Protein AF-A0A813GLT9-F1 (afdb_monomer_lite)

InterPro domains:
  IPR010651 Sugar transport protein [PF06800] (89-197)

Radius of gyration: 22.32 Å; chains: 1; bounding box: 59×36×59 Å

Foldseek 3Di:
DPDPVVVVVVVVVVVVVPPDVVVVVVVVVVVVVVVVVVVVVVVVVVVCVVVVLCVQCVVQVQNPPPPPGDPVSVVCPVCPDNVVVVVVVVVVVVVVVVVVVVVVVCVVVVHDDPPPPCVVCVVVVVVVVVVVVVLVVVLVVCCVVLPDQQSVLVSVLVVVLVVVVCCCPPVVVDPDVVVVVVVVVVSVVSNVVSVVSSVVVVVD

pLDDT: mean 83.99, std 12.6, range [44.44, 97.31]

Secondary structure (DSSP, 8-state):
---HHHHHHHHHHHHHTT--TTHHHHHHHHHHHHHHHHHHHHHHHHHHHHHHHHHHHHHTT-TT-TTTS-HHHHHHT-TTTHHHHHHHHHHHHHHHHHHHHHHHHHHHTTPPPPP--HHHHHHHHHHHHHHHHHHHHHHHHHHHHH-HHHHHHHHHHHHHHHHHHHIIIII-----HHHHHHHHHHHHHHHHHHHHHHHHHHT-

Sequence (204 aa):
HVNADEVQGLRNEDVAVGLGEGGSRLQLFVGFLSAVNAGLFSALQFACVTVGKRWEYQAAGCENDPEACPAKLKEQFNNFGSWMGSFGLGAGLVTLVLCVLFSAVERRQKRSFPDMHFRLMLFPGNIAGFCWVLGNFFQLAAVVQGGNSVMVPANQTVQLITAGVWGLLYFGEVTSPLRIASWSFAALWTLIFIILLSKERISS

Organism: Polarella glacialis (NCBI:txid89957)

Structure (mmCIF, N/CA/C/O backbone):
data_AF-A0A813GLT9-F1
#
_entry.id   AF-A0A813GLT9-F1
#
loop_
_atom_site.group_PDB
_atom_site.id
_atom_site.type_symbol
_atom_site.label_atom_id
_atom_site.label_alt_id
_atom_site.label_comp_id
_atom_site.label_asym_id
_atom_site.label_entity_id
_atom_site.label_seq_id
_atom_site.pdbx_PDB_ins_code
_atom_site.Cartn_x
_atom_site.Cartn_y
_atom_site.Cartn_z
_atom_site.occupancy
_atom_site.B_iso_or_equiv
_atom_site.auth_seq_id
_atom_site.auth_comp_id
_atom_site.auth_asym_id
_atom_site.auth_atom_id
_atom_site.pdbx_PDB_model_num
ATOM 1 N N . HIS A 1 1 ? -29.354 20.851 15.662 1.00 48.41 1 HIS A N 1
ATOM 2 C CA . HIS A 1 1 ? -27.989 21.160 16.117 1.00 48.41 1 HIS A CA 1
ATOM 3 C C . HIS A 1 1 ? -27.606 20.124 17.150 1.00 48.41 1 HIS A C 1
ATOM 5 O O . HIS A 1 1 ? -28.063 20.216 18.277 1.00 48.41 1 HIS A O 1
ATOM 11 N N . VAL A 1 2 ? -26.881 19.091 16.727 1.00 49.94 2 VAL A N 1
ATOM 12 C CA . VAL A 1 2 ? -26.257 18.143 17.656 1.00 49.94 2 VAL A CA 1
ATOM 13 C C . VAL A 1 2 ? -24.968 18.808 18.123 1.00 49.94 2 VAL A C 1
ATOM 15 O O . VAL A 1 2 ? -24.225 19.333 17.290 1.00 49.94 2 VAL A O 1
ATOM 18 N N . ASN A 1 3 ? -24.769 18.889 19.434 1.00 62.97 3 ASN A N 1
ATOM 19 C CA . ASN A 1 3 ? -23.635 19.587 20.018 1.00 62.97 3 ASN A CA 1
ATOM 20 C C . ASN A 1 3 ? -22.359 18.777 19.735 1.00 62.97 3 ASN A C 1
ATOM 22 O O . ASN A 1 3 ? -22.337 17.572 19.983 1.00 62.97 3 ASN A O 1
ATOM 26 N N . ALA A 1 4 ? -21.324 19.403 19.167 1.00 64.94 4 ALA A N 1
ATOM 27 C CA . ALA A 1 4 ? -20.112 18.691 18.740 1.00 64.94 4 ALA A CA 1
ATOM 28 C C . ALA A 1 4 ? -19.439 17.947 19.911 1.00 64.94 4 ALA A C 1
ATOM 30 O O . ALA A 1 4 ? -18.942 16.837 19.728 1.00 64.94 4 ALA A O 1
ATOM 31 N N . ASP A 1 5 ? -19.542 18.506 21.118 1.00 66.62 5 ASP A N 1
ATOM 32 C CA . ASP A 1 5 ? -19.008 17.925 22.351 1.00 66.62 5 ASP A CA 1
ATOM 33 C C . ASP A 1 5 ? -19.743 16.641 22.782 1.00 66.62 5 ASP A C 1
ATOM 35 O O . ASP A 1 5 ? -19.134 15.715 23.315 1.00 66.62 5 ASP A O 1
ATOM 39 N N . GLU A 1 6 ? -21.044 16.533 22.497 1.00 63.78 6 GLU A N 1
ATOM 40 C CA . GLU A 1 6 ? -21.866 15.365 22.852 1.00 63.78 6 GLU A CA 1
ATOM 41 C C . GLU A 1 6 ? -21.565 14.169 21.931 1.00 63.78 6 GLU A C 1
ATOM 43 O O . GLU A 1 6 ? -21.506 13.022 22.375 1.00 63.78 6 GLU A O 1
ATOM 48 N N . VAL A 1 7 ? -21.254 14.441 20.657 1.00 59.97 7 VAL A N 1
ATOM 49 C CA . VAL A 1 7 ? -20.787 13.420 19.701 1.00 59.97 7 VAL A CA 1
ATOM 50 C C . VAL A 1 7 ? -19.398 12.902 20.083 1.00 59.97 7 VAL A C 1
ATOM 52 O O . VAL A 1 7 ? -19.096 11.727 19.873 1.00 59.97 7 VAL A O 1
ATOM 55 N N . GLN A 1 8 ? -18.549 13.755 20.658 1.00 57.56 8 GLN A N 1
ATOM 56 C CA . GLN A 1 8 ? -17.198 13.384 21.080 1.00 57.56 8 GLN A CA 1
ATOM 57 C C . GLN A 1 8 ? -17.197 12.538 22.364 1.00 57.56 8 GLN A C 1
ATOM 59 O O . GLN A 1 8 ? -16.377 11.626 22.480 1.00 57.56 8 GLN A O 1
ATOM 64 N N . GLY A 1 9 ? -18.143 12.780 23.281 1.00 56.06 9 GLY A N 1
ATOM 65 C CA . GLY A 1 9 ? -18.344 11.968 24.488 1.00 56.06 9 GLY A CA 1
ATOM 66 C C . GLY A 1 9 ? -18.753 10.525 24.177 1.00 56.06 9 GLY A C 1
ATOM 67 O O . GLY A 1 9 ? -18.072 9.592 24.600 1.00 56.06 9 GLY A O 1
ATOM 68 N N . LEU A 1 10 ? -19.783 10.341 23.343 1.00 55.34 10 LEU A N 1
ATOM 69 C CA . LEU A 1 10 ? -20.275 9.009 22.953 1.00 55.34 10 LEU A CA 1
ATOM 70 C C . LEU A 1 10 ? -19.217 8.189 22.195 1.00 55.34 10 LEU A C 1
ATOM 72 O O . LEU A 1 10 ? -19.095 6.980 22.384 1.00 55.34 10 LEU A O 1
ATOM 76 N N . ARG A 1 11 ? -18.379 8.849 21.385 1.00 53.66 11 ARG A N 1
ATOM 77 C CA . ARG A 1 11 ? -17.308 8.178 20.633 1.00 53.66 11 ARG A CA 1
ATOM 78 C C . ARG A 1 11 ? -16.205 7.613 21.531 1.00 53.66 11 ARG A C 1
ATOM 80 O O . ARG A 1 11 ? -15.592 6.615 21.167 1.00 53.66 11 ARG A O 1
ATOM 87 N N . ASN A 1 12 ? -15.941 8.241 22.675 1.00 50.81 12 ASN A N 1
ATOM 88 C CA . ASN A 1 12 ? -14.911 7.780 23.606 1.00 50.81 12 ASN A CA 1
ATOM 89 C C . ASN A 1 12 ? -15.400 6.616 24.477 1.00 50.81 12 ASN A C 1
ATOM 91 O O . ASN A 1 12 ? -14.608 5.729 24.794 1.00 50.81 12 ASN A O 1
ATOM 95 N N . GLU A 1 13 ? -16.689 6.580 24.822 1.00 53.19 13 GLU A N 1
ATOM 96 C CA . GLU A 1 13 ? -17.263 5.485 25.610 1.00 53.19 13 GLU A CA 1
ATOM 97 C C . GLU A 1 13 ? -17.414 4.203 24.775 1.00 53.19 13 GLU A C 1
ATOM 99 O O . GLU A 1 13 ? -16.978 3.141 25.217 1.00 53.19 13 GLU A O 1
ATOM 104 N N . ASP A 1 14 ? -17.877 4.285 23.525 1.00 49.88 14 ASP A N 1
ATOM 105 C CA . ASP A 1 14 ? -18.027 3.094 22.671 1.00 49.88 14 ASP A CA 1
ATOM 106 C C . ASP A 1 14 ? -16.683 2.484 22.231 1.00 49.88 14 ASP A C 1
ATOM 108 O O . ASP A 1 14 ? -16.566 1.266 22.063 1.00 49.88 14 ASP A O 1
ATOM 112 N N . VAL A 1 15 ? -15.632 3.301 22.091 1.00 50.59 15 VAL A N 1
ATOM 113 C CA . VAL A 1 15 ? -14.271 2.806 21.808 1.00 50.59 15 VAL A CA 1
ATOM 114 C C . VAL A 1 15 ? -13.645 2.158 23.050 1.00 50.59 15 VAL A C 1
ATOM 116 O O . VAL A 1 15 ? -12.893 1.188 22.923 1.00 50.59 15 VAL A O 1
ATOM 119 N N . ALA A 1 16 ? -13.982 2.628 24.254 1.00 47.66 16 ALA A N 1
ATOM 120 C CA . ALA A 1 16 ? -13.487 2.052 25.504 1.00 47.66 16 ALA A CA 1
ATOM 121 C C . ALA A 1 16 ? -14.174 0.721 25.874 1.00 47.66 16 ALA A C 1
ATOM 123 O O . ALA A 1 16 ? -13.549 -0.143 26.491 1.00 47.66 16 ALA A O 1
ATOM 124 N N . VAL A 1 17 ? -15.429 0.510 25.464 1.00 46.34 17 VAL A N 1
ATOM 125 C CA . VAL A 1 17 ? -16.248 -0.649 25.880 1.00 46.34 17 VAL A CA 1
ATOM 126 C C . VAL A 1 17 ? -15.862 -1.974 25.183 1.00 46.34 17 VAL A C 1
ATOM 128 O O . VAL A 1 17 ? -16.251 -3.050 25.636 1.00 46.34 17 VAL A O 1
ATOM 131 N N . GLY A 1 18 ? -15.027 -1.956 24.136 1.00 44.44 18 GLY A N 1
ATOM 132 C CA . GLY A 1 18 ? -14.647 -3.165 23.380 1.00 44.44 18 GLY A CA 1
ATOM 133 C C . GLY A 1 18 ? -13.343 -3.870 23.789 1.00 44.44 18 GLY A C 1
ATOM 134 O O . GLY A 1 18 ? -13.082 -4.985 23.328 1.00 44.44 18 GLY A O 1
ATOM 135 N N . LEU A 1 19 ? -12.502 -3.257 24.626 1.00 47.97 19 LEU A N 1
ATOM 136 C CA . LEU A 1 19 ? -11.171 -3.779 24.970 1.00 47.97 19 LEU A CA 1
ATOM 137 C C . LEU A 1 19 ? -11.157 -4.432 26.356 1.00 47.97 19 LEU A C 1
ATOM 139 O O . LEU A 1 19 ? -10.387 -4.052 27.233 1.00 47.97 19 LEU A O 1
ATOM 143 N N . GLY A 1 20 ? -11.999 -5.447 26.560 1.00 46.88 20 GLY A N 1
ATOM 144 C CA . GLY A 1 20 ? -11.862 -6.318 27.729 1.00 46.88 20 GLY A CA 1
ATOM 145 C C . GLY A 1 20 ? -10.460 -6.944 27.772 1.00 46.88 20 GLY A C 1
ATOM 146 O O . GLY A 1 20 ? -9.929 -7.345 26.735 1.00 46.88 20 GLY A O 1
ATOM 147 N N . GLU A 1 21 ? -9.864 -7.061 28.962 1.00 56.56 21 GLU A N 1
ATOM 148 C CA . GLU A 1 21 ? -8.481 -7.530 29.191 1.00 56.56 21 GLU A CA 1
ATOM 149 C C . GLU A 1 21 ? -8.140 -8.896 28.547 1.00 56.56 21 GLU A C 1
ATOM 151 O O . GLU A 1 21 ? -6.970 -9.203 28.323 1.00 56.56 21 GLU A O 1
ATOM 156 N N . GLY A 1 22 ? -9.141 -9.701 28.166 1.00 53.81 22 GLY A N 1
ATOM 157 C CA . GLY A 1 22 ? -8.969 -10.951 27.411 1.00 53.81 22 GLY A CA 1
ATOM 158 C C . GLY A 1 22 ? -8.888 -10.807 25.879 1.00 53.81 22 GLY A C 1
ATOM 159 O O . GLY A 1 22 ? -8.369 -11.700 25.210 1.00 53.81 22 GLY A O 1
ATOM 160 N N . GLY A 1 23 ? -9.355 -9.693 25.302 1.00 56.75 23 GLY A N 1
ATOM 161 C CA . GLY A 1 23 ? -9.391 -9.449 23.851 1.00 56.75 23 GLY A CA 1
ATOM 162 C C . GLY A 1 23 ? -8.053 -9.010 23.247 1.00 56.75 23 GLY A C 1
ATOM 163 O O . GLY A 1 23 ? -7.813 -9.222 22.059 1.00 56.75 23 GLY A O 1
ATOM 164 N N . SER A 1 24 ? -7.145 -8.472 24.067 1.00 73.19 24 SER A N 1
ATOM 165 C CA . SER A 1 24 ? -5.899 -7.839 23.608 1.00 73.19 24 SER A CA 1
ATOM 166 C C . SER A 1 24 ? -4.957 -8.800 22.866 1.00 73.19 24 SER A C 1
ATOM 168 O O . SER A 1 24 ? -4.459 -8.481 21.787 1.00 73.19 24 SER A O 1
ATOM 170 N N . ARG A 1 25 ? -4.757 -10.026 23.377 1.00 82.44 25 ARG A N 1
ATOM 171 C CA . ARG A 1 25 ? -3.848 -11.002 22.739 1.00 82.44 25 ARG A CA 1
ATOM 172 C C . ARG A 1 25 ? -4.399 -11.547 21.425 1.00 82.44 25 ARG A C 1
ATOM 174 O O . ARG A 1 25 ? -3.640 -11.699 20.472 1.00 82.44 25 ARG A O 1
ATOM 181 N N . LEU A 1 26 ? -5.701 -11.831 21.371 1.00 81.62 26 LEU A N 1
ATOM 182 C CA . LEU A 1 26 ? -6.336 -12.338 20.156 1.00 81.62 26 LEU A CA 1
ATOM 183 C C . LEU A 1 26 ? -6.365 -11.263 19.067 1.00 81.62 26 LEU A C 1
ATOM 185 O O . LEU A 1 26 ? -6.026 -11.560 17.929 1.00 81.62 26 LEU A O 1
ATOM 189 N N . GLN A 1 27 ? -6.703 -10.018 19.408 1.00 76.44 27 GLN A N 1
ATOM 190 C CA . GLN A 1 27 ? -6.679 -8.902 18.458 1.00 76.44 27 GLN A CA 1
ATOM 191 C C . GLN A 1 27 ? -5.269 -8.637 17.929 1.00 76.44 27 GLN A C 1
ATOM 193 O O . GLN A 1 27 ? -5.096 -8.479 16.723 1.00 76.44 27 GLN A O 1
ATOM 198 N N . LEU A 1 28 ? -4.256 -8.661 18.801 1.00 80.38 28 LEU A N 1
ATOM 199 C CA . LEU A 1 28 ? -2.859 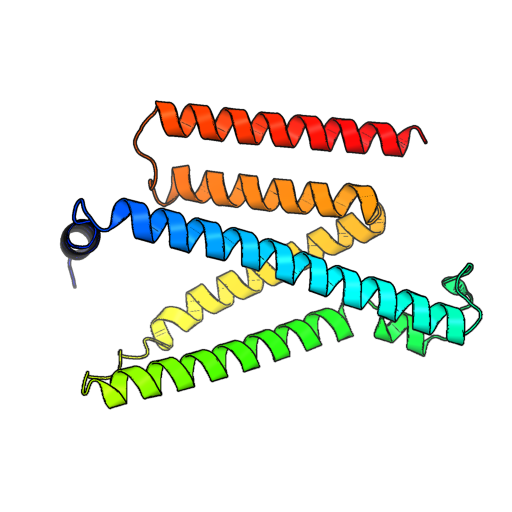-8.526 18.392 1.00 80.38 28 LEU A CA 1
ATOM 200 C C . LEU A 1 28 ? -2.446 -9.654 17.438 1.00 80.38 28 LEU A C 1
ATOM 202 O O . LEU A 1 28 ? -1.825 -9.401 16.409 1.00 80.38 28 LEU A O 1
ATOM 206 N N . PHE A 1 29 ? -2.830 -10.893 17.749 1.00 85.75 29 PHE A N 1
ATOM 207 C CA . PHE A 1 29 ? -2.547 -12.048 16.904 1.00 85.75 29 PHE A CA 1
ATOM 208 C C . PHE A 1 29 ? -3.258 -11.967 15.546 1.00 85.75 29 PHE A C 1
ATOM 210 O O . PHE A 1 29 ? -2.630 -12.174 14.510 1.00 85.75 29 PHE A O 1
ATOM 217 N N . VAL A 1 30 ? -4.545 -11.609 15.529 1.00 79.56 30 VAL A N 1
ATOM 218 C CA . VAL A 1 30 ? -5.326 -11.417 14.296 1.00 79.56 30 VAL A CA 1
ATOM 219 C C . VAL A 1 30 ? -4.754 -10.271 13.463 1.00 79.56 30 VAL A C 1
ATOM 221 O O . VAL A 1 30 ? -4.613 -10.416 12.249 1.00 79.56 30 VAL A O 1
ATOM 224 N N . GLY A 1 31 ? -4.372 -9.160 14.095 1.00 74.88 31 GLY A N 1
ATOM 225 C CA . GLY A 1 31 ? -3.725 -8.027 13.436 1.00 74.88 31 GLY A CA 1
ATOM 226 C C . GLY A 1 31 ? -2.380 -8.415 12.822 1.00 74.88 31 GLY A C 1
ATOM 227 O O . GLY A 1 31 ? -2.132 -8.127 11.652 1.00 74.88 31 GLY A O 1
ATOM 228 N N . PHE A 1 32 ? -1.553 -9.154 13.564 1.00 82.94 32 PHE A N 1
ATOM 229 C CA . PHE A 1 32 ? -0.284 -9.683 13.069 1.00 82.94 32 PHE A CA 1
ATOM 230 C C . PHE A 1 32 ? -0.478 -10.628 11.875 1.00 82.94 32 PHE A C 1
ATOM 232 O O . PHE A 1 32 ? 0.151 -10.439 10.835 1.00 82.94 32 PHE A O 1
ATOM 239 N N . LEU A 1 33 ? -1.389 -11.601 11.978 1.00 83.81 33 LEU A N 1
ATOM 240 C CA . LEU A 1 33 ? -1.702 -12.506 10.869 1.00 83.81 33 LEU A CA 1
ATOM 241 C C . LEU A 1 33 ? -2.232 -11.756 9.646 1.00 83.81 33 LEU A C 1
ATOM 243 O O . LEU A 1 33 ? -1.890 -12.101 8.516 1.00 83.81 33 LEU A O 1
ATOM 247 N N . SER A 1 34 ? -3.054 -10.729 9.854 1.00 74.62 34 SER A N 1
ATOM 248 C CA . SER A 1 34 ? -3.580 -9.902 8.766 1.00 74.62 34 SER A CA 1
ATOM 249 C C . SER A 1 34 ? -2.461 -9.129 8.070 1.00 74.62 34 SER A C 1
ATOM 251 O O . SER A 1 34 ? -2.412 -9.112 6.843 1.00 74.62 34 SER A O 1
ATOM 253 N N . ALA A 1 35 ? -1.518 -8.565 8.831 1.00 73.50 35 ALA A N 1
ATOM 254 C CA . ALA A 1 35 ? -0.350 -7.876 8.285 1.00 73.50 35 ALA A CA 1
ATOM 255 C C . ALA A 1 35 ? 0.563 -8.822 7.485 1.00 73.50 35 ALA A C 1
ATOM 257 O O . ALA A 1 35 ? 0.979 -8.486 6.376 1.00 73.50 35 ALA A O 1
ATOM 258 N N . VAL A 1 36 ? 0.826 -10.029 8.003 1.00 81.12 36 VAL A N 1
ATOM 259 C CA . VAL A 1 36 ? 1.621 -11.053 7.301 1.00 81.12 36 VAL A CA 1
ATOM 260 C C . VAL A 1 36 ? 0.943 -11.475 5.998 1.00 81.12 36 VAL A C 1
ATOM 262 O O . VAL A 1 36 ? 1.589 -11.499 4.952 1.00 81.12 36 VAL A O 1
ATOM 265 N N . ASN A 1 37 ? -0.360 -11.762 6.037 1.00 76.44 37 ASN A N 1
ATOM 266 C CA . ASN A 1 37 ? -1.111 -12.134 4.839 1.00 76.44 37 ASN A CA 1
ATOM 267 C C . ASN A 1 37 ? -1.143 -10.996 3.813 1.00 76.44 37 ASN A C 1
ATOM 269 O O . ASN A 1 37 ? -0.942 -11.249 2.629 1.00 76.44 37 ASN A O 1
ATOM 273 N N . ALA A 1 38 ? -1.334 -9.747 4.247 1.00 74.19 38 ALA A N 1
ATOM 274 C CA . ALA A 1 38 ? -1.284 -8.588 3.358 1.00 74.19 38 ALA A CA 1
ATOM 275 C C . ALA A 1 38 ? 0.082 -8.472 2.657 1.00 74.19 38 ALA A C 1
ATOM 277 O O . ALA A 1 38 ? 0.136 -8.285 1.440 1.00 74.19 38 ALA A O 1
ATOM 278 N N . GLY A 1 39 ? 1.179 -8.661 3.398 1.00 72.50 39 GLY A N 1
ATOM 279 C CA . GLY A 1 39 ? 2.528 -8.703 2.832 1.00 72.50 39 GLY A CA 1
ATOM 280 C C . GLY A 1 39 ? 2.714 -9.844 1.827 1.00 72.50 39 GLY A C 1
ATOM 281 O O . GLY A 1 39 ? 3.228 -9.620 0.731 1.00 72.50 39 GLY A O 1
ATOM 282 N N . LEU A 1 40 ? 2.241 -11.048 2.159 1.00 81.44 40 LEU A N 1
ATOM 283 C CA . LEU A 1 40 ? 2.335 -12.225 1.294 1.00 81.44 40 LEU A CA 1
ATOM 284 C C . LEU A 1 40 ? 1.549 -12.051 -0.012 1.00 81.44 40 LEU A C 1
ATOM 286 O O . LEU A 1 40 ? 2.085 -12.317 -1.086 1.00 81.44 40 LEU A O 1
ATOM 290 N N . PHE A 1 41 ? 0.300 -11.583 0.059 1.00 78.50 41 PHE A N 1
ATOM 291 C CA . PHE A 1 41 ? -0.522 -11.351 -1.130 1.00 78.50 41 PHE A CA 1
ATOM 292 C C . PHE A 1 41 ? 0.039 -10.233 -2.006 1.00 78.50 41 PHE A C 1
ATOM 294 O O . PHE A 1 41 ? 0.050 -10.375 -3.227 1.00 78.50 41 PHE A O 1
ATOM 301 N N . SER A 1 42 ? 0.563 -9.167 -1.396 1.00 75.50 42 SER A N 1
ATOM 302 C CA . SER A 1 42 ? 1.261 -8.103 -2.121 1.00 75.50 42 SER A CA 1
ATOM 303 C C . SER A 1 42 ? 2.482 -8.653 -2.869 1.00 75.50 42 SER A C 1
ATOM 305 O O . SER A 1 42 ? 2.619 -8.454 -4.078 1.00 75.50 42 SER A O 1
ATOM 307 N N . ALA A 1 43 ? 3.327 -9.441 -2.196 1.00 76.31 43 ALA A N 1
ATOM 308 C CA . ALA A 1 43 ? 4.488 -10.074 -2.821 1.00 76.31 43 ALA A CA 1
ATOM 309 C C . ALA A 1 43 ? 4.090 -11.024 -3.962 1.00 76.31 43 ALA A C 1
ATOM 311 O O . ALA A 1 43 ? 4.691 -10.982 -5.037 1.00 76.31 43 ALA A O 1
ATOM 312 N N . LEU A 1 44 ? 3.051 -11.841 -3.761 1.00 82.19 44 LEU A N 1
ATOM 313 C CA . LEU A 1 44 ? 2.537 -12.754 -4.782 1.00 82.19 44 LEU A CA 1
ATOM 314 C C . LEU A 1 44 ? 2.003 -11.993 -6.002 1.00 82.19 44 LEU A C 1
ATOM 316 O O . LEU A 1 44 ? 2.305 -12.368 -7.132 1.00 82.19 44 LEU A O 1
ATOM 320 N N . GLN A 1 45 ? 1.272 -10.897 -5.790 1.00 83.56 45 GLN A N 1
ATOM 321 C CA . GLN A 1 45 ? 0.786 -10.034 -6.864 1.00 83.56 45 GLN A CA 1
ATOM 322 C C . GLN A 1 45 ? 1.949 -9.500 -7.714 1.00 83.56 45 GLN A C 1
ATOM 324 O O . GLN A 1 45 ? 1.927 -9.637 -8.940 1.00 83.56 45 GLN A O 1
ATOM 329 N N . PHE A 1 46 ? 2.984 -8.932 -7.087 1.00 79.94 46 PHE A N 1
ATOM 330 C CA . PHE A 1 46 ? 4.154 -8.427 -7.814 1.00 79.94 46 PHE A CA 1
ATOM 331 C C . PHE A 1 46 ? 4.940 -9.543 -8.508 1.00 79.94 46 PHE A C 1
ATOM 333 O O . PHE A 1 46 ? 5.422 -9.340 -9.627 1.00 79.94 46 PHE A O 1
ATOM 340 N N . ALA A 1 47 ? 5.032 -10.726 -7.896 1.00 80.75 47 ALA A N 1
ATOM 341 C CA . ALA A 1 47 ? 5.660 -11.891 -8.508 1.00 80.75 47 ALA A CA 1
ATOM 342 C C . ALA A 1 47 ? 4.905 -12.332 -9.770 1.00 80.75 47 ALA A C 1
ATOM 344 O O . ALA A 1 47 ? 5.523 -12.478 -10.823 1.00 80.75 47 ALA A O 1
ATOM 345 N N . CYS A 1 48 ? 3.576 -12.460 -9.708 1.00 84.38 48 CYS A N 1
ATOM 346 C CA . CYS A 1 48 ? 2.747 -12.812 -10.861 1.00 84.38 48 CYS A CA 1
ATOM 347 C C . CYS A 1 48 ? 2.891 -11.797 -12.003 1.00 84.38 48 CYS A C 1
ATOM 349 O O . CYS A 1 48 ? 3.073 -12.198 -13.151 1.00 84.38 48 CYS A O 1
ATOM 351 N N . VAL A 1 49 ? 2.872 -10.494 -11.698 1.00 84.12 49 VAL A N 1
ATOM 352 C CA . VAL A 1 49 ? 3.068 -9.436 -12.706 1.00 84.12 49 VAL A CA 1
ATOM 353 C C . VAL A 1 49 ? 4.464 -9.516 -13.328 1.00 84.12 49 VAL A C 1
ATOM 355 O O . VAL A 1 49 ? 4.600 -9.430 -14.547 1.00 84.12 49 VAL A O 1
ATOM 358 N N . THR A 1 50 ? 5.500 -9.717 -12.512 1.00 83.75 50 THR A N 1
ATOM 359 C CA . THR A 1 50 ? 6.892 -9.794 -12.983 1.00 83.75 50 THR A CA 1
ATOM 360 C C . THR A 1 50 ? 7.117 -11.017 -13.871 1.00 83.75 50 THR A C 1
ATOM 362 O O . THR A 1 50 ? 7.691 -10.893 -14.953 1.00 83.75 50 THR A O 1
ATOM 365 N N . VAL A 1 51 ? 6.627 -12.188 -13.450 1.00 89.06 51 VAL A N 1
ATOM 366 C CA . VAL A 1 51 ? 6.731 -13.434 -14.223 1.00 89.06 51 VAL A CA 1
ATOM 367 C C . VAL A 1 51 ? 5.919 -13.340 -15.512 1.00 89.06 51 VAL A C 1
ATOM 369 O O . VAL A 1 51 ? 6.445 -13.667 -16.571 1.00 89.06 51 VAL A O 1
ATOM 372 N N . GLY A 1 52 ? 4.682 -12.835 -15.450 1.00 89.00 52 GLY A N 1
ATOM 373 C CA . GLY A 1 52 ? 3.832 -12.660 -16.629 1.00 89.00 52 GLY A CA 1
ATOM 374 C C . GLY A 1 52 ? 4.450 -11.713 -17.658 1.00 89.00 52 GLY A C 1
ATOM 375 O O . GLY A 1 52 ? 4.521 -12.043 -18.838 1.00 89.00 52 GLY A O 1
ATOM 376 N N . LYS A 1 53 ? 4.994 -10.576 -17.206 1.00 86.75 53 LYS A N 1
ATOM 377 C CA . LYS A 1 53 ? 5.704 -9.627 -18.072 1.00 86.75 53 LYS A CA 1
ATOM 378 C C . LYS A 1 53 ? 6.919 -10.265 -18.745 1.00 86.75 53 LYS A C 1
ATOM 380 O O . LYS A 1 53 ? 7.110 -10.099 -19.946 1.00 86.75 53 LYS A O 1
ATOM 385 N N . ARG A 1 54 ? 7.725 -11.011 -17.983 1.00 89.19 54 ARG A N 1
ATOM 386 C CA . ARG A 1 54 ? 8.904 -11.703 -18.516 1.00 89.19 54 ARG A CA 1
ATOM 387 C C . ARG A 1 54 ? 8.523 -12.772 -19.539 1.00 89.19 54 ARG A C 1
ATOM 389 O O . ARG A 1 54 ? 9.159 -12.854 -20.583 1.00 89.19 54 ARG A O 1
ATOM 396 N N . TRP A 1 55 ? 7.479 -13.547 -19.256 1.00 95.19 55 TRP A N 1
ATOM 397 C CA . TRP A 1 55 ? 6.980 -14.584 -20.156 1.00 95.19 55 TRP A CA 1
ATOM 398 C C . TRP A 1 55 ? 6.513 -14.005 -21.499 1.00 95.19 55 TRP A C 1
ATOM 400 O O . TRP A 1 55 ? 6.927 -14.493 -22.548 1.00 95.19 55 TRP A O 1
ATOM 410 N N . GLU A 1 56 ? 5.749 -12.909 -21.479 1.00 93.44 56 GLU A N 1
ATOM 411 C CA . GLU A 1 56 ? 5.312 -12.206 -22.695 1.00 93.44 56 GLU A CA 1
ATOM 412 C C . GLU A 1 56 ? 6.492 -11.588 -23.471 1.00 93.44 56 GLU A C 1
ATOM 414 O O . GLU A 1 56 ? 6.543 -11.659 -24.699 1.00 93.44 56 GLU A O 1
ATOM 419 N N . TYR A 1 57 ? 7.484 -11.020 -22.772 1.00 92.62 57 TYR A N 1
ATOM 420 C CA . TYR A 1 57 ? 8.688 -10.459 -23.407 1.00 92.62 57 TYR A CA 1
ATOM 421 C C . TYR A 1 57 ? 9.532 -11.539 -24.089 1.00 92.62 57 TYR A C 1
ATOM 423 O O . TYR A 1 57 ? 10.032 -11.334 -25.199 1.00 92.62 57 TYR A O 1
ATOM 431 N N . GLN A 1 58 ? 9.661 -12.699 -23.446 1.00 95.88 58 GLN A N 1
ATOM 432 C CA . GLN A 1 58 ? 10.361 -13.850 -24.000 1.00 95.88 58 GLN A CA 1
ATOM 433 C C . GLN A 1 58 ? 9.618 -14.416 -25.219 1.00 95.88 58 GLN A C 1
ATOM 435 O O . GLN A 1 58 ? 10.246 -14.685 -26.242 1.00 95.88 58 GLN A O 1
ATOM 440 N N . ALA A 1 59 ? 8.288 -14.535 -25.149 1.00 96.44 59 ALA A N 1
ATOM 441 C CA . ALA A 1 59 ? 7.460 -15.000 -26.263 1.00 96.44 59 ALA A CA 1
ATOM 442 C C . ALA A 1 59 ? 7.537 -14.071 -27.490 1.00 96.44 59 ALA A C 1
ATOM 444 O O . ALA A 1 59 ? 7.495 -14.542 -28.625 1.00 96.44 59 ALA A O 1
ATOM 445 N N . ALA A 1 60 ? 7.697 -12.763 -27.269 1.00 96.00 60 ALA A N 1
ATOM 446 C CA . ALA A 1 60 ? 7.877 -11.767 -28.323 1.00 96.00 60 ALA A CA 1
ATOM 447 C C . ALA A 1 60 ? 9.334 -11.623 -28.815 1.00 96.00 60 ALA A C 1
ATOM 449 O O . ALA A 1 60 ? 9.586 -10.842 -29.731 1.00 96.00 60 ALA A O 1
ATOM 450 N N . GLY A 1 61 ? 10.296 -12.343 -28.224 1.00 97.06 61 GLY A N 1
ATOM 451 C CA . GLY A 1 61 ? 11.712 -12.265 -28.598 1.00 97.06 61 GLY A CA 1
ATOM 452 C C . GLY A 1 61 ? 12.391 -10.935 -28.246 1.00 97.06 61 GLY A C 1
ATOM 453 O O . GLY A 1 61 ? 13.415 -10.605 -28.837 1.00 97.06 61 GLY A O 1
ATOM 454 N N . CYS A 1 62 ? 11.838 -10.172 -27.299 1.00 95.56 62 CYS A N 1
ATOM 455 C CA . CYS A 1 62 ? 12.295 -8.826 -26.935 1.00 95.56 62 CYS A CA 1
ATOM 456 C C . CYS A 1 62 ? 12.692 -8.699 -25.448 1.00 95.56 62 CYS A C 1
ATOM 458 O O . CYS A 1 62 ? 12.717 -7.602 -24.900 1.00 95.56 62 CYS A O 1
ATOM 460 N N . GLU A 1 63 ? 13.033 -9.810 -24.775 1.00 93.31 63 GLU A N 1
ATOM 461 C CA . GLU A 1 63 ? 13.400 -9.834 -23.341 1.00 93.31 63 GLU A CA 1
ATOM 462 C C . GLU A 1 63 ? 14.527 -8.853 -22.981 1.00 93.31 63 GLU A C 1
ATOM 464 O O . GLU A 1 63 ? 14.469 -8.215 -21.931 1.00 93.31 63 GLU A O 1
ATOM 469 N N . ASN A 1 64 ? 15.512 -8.695 -23.870 1.00 94.06 64 ASN A N 1
ATOM 470 C CA . ASN A 1 64 ? 16.671 -7.823 -23.655 1.00 94.06 64 ASN A CA 1
ATOM 471 C C . ASN A 1 64 ? 16.500 -6.411 -24.235 1.00 94.06 64 ASN A C 1
ATOM 473 O O . ASN A 1 64 ? 17.313 -5.539 -23.940 1.00 94.06 64 ASN A O 1
ATOM 477 N N . ASP A 1 65 ? 15.469 -6.183 -25.051 1.00 93.62 65 ASP A N 1
ATOM 478 C CA . ASP A 1 65 ? 15.207 -4.897 -25.696 1.00 93.62 65 ASP A CA 1
ATOM 479 C C . ASP A 1 65 ? 13.707 -4.556 -25.610 1.00 93.62 65 ASP A C 1
ATOM 481 O O . ASP A 1 65 ? 12.936 -4.835 -26.537 1.00 93.62 65 ASP A O 1
ATOM 485 N N . PRO A 1 66 ? 13.267 -3.941 -24.494 1.00 86.06 66 PRO A N 1
ATOM 486 C CA . PRO A 1 66 ? 11.877 -3.532 -24.311 1.00 86.06 66 PRO A CA 1
ATOM 487 C C . PRO A 1 66 ? 11.393 -2.534 -25.372 1.00 86.06 66 PRO A C 1
ATOM 489 O O . PRO A 1 66 ? 10.183 -2.410 -25.592 1.00 86.06 66 PRO A O 1
ATOM 492 N N . GLU A 1 67 ? 12.305 -1.811 -26.032 1.00 89.12 67 GLU A N 1
ATOM 493 C CA . GLU A 1 67 ? 11.955 -0.870 -27.093 1.00 89.12 67 GLU A CA 1
ATOM 494 C C . GLU A 1 67 ? 11.668 -1.574 -28.421 1.00 89.12 67 GLU A C 1
ATOM 496 O O . GLU A 1 67 ? 10.826 -1.095 -29.185 1.00 89.12 67 GLU A O 1
ATOM 501 N N . ALA A 1 68 ? 12.254 -2.744 -28.664 1.00 94.69 68 ALA A N 1
ATOM 502 C CA . ALA A 1 68 ? 11.912 -3.582 -29.812 1.00 94.69 68 ALA A CA 1
ATOM 503 C C . ALA A 1 68 ? 10.559 -4.308 -29.660 1.00 94.69 68 ALA A C 1
ATOM 505 O O . ALA A 1 68 ? 10.028 -4.829 -30.643 1.00 94.69 68 ALA A O 1
ATOM 506 N N . CYS A 1 69 ? 9.969 -4.344 -28.457 1.00 93.56 69 CYS A N 1
ATOM 507 C CA . CYS A 1 69 ? 8.702 -5.044 -28.240 1.00 93.56 69 CYS A CA 1
ATOM 508 C C . CYS A 1 69 ? 7.528 -4.417 -29.030 1.00 93.56 69 CYS A C 1
ATOM 510 O O . CYS A 1 69 ? 7.436 -3.188 -29.152 1.00 93.56 69 CYS A O 1
ATOM 512 N N . PRO A 1 70 ? 6.555 -5.229 -29.494 1.00 94.50 70 PRO A N 1
ATOM 513 C CA . PRO A 1 70 ? 5.349 -4.738 -30.159 1.00 94.50 70 PRO A CA 1
ATOM 514 C C . PRO A 1 70 ? 4.597 -3.690 -29.326 1.00 94.50 70 PRO A C 1
ATOM 516 O O . PRO A 1 70 ? 4.472 -3.825 -28.107 1.00 94.50 70 PRO A O 1
ATOM 519 N N . ALA A 1 71 ? 4.015 -2.681 -29.986 1.00 90.06 71 ALA A N 1
ATOM 520 C CA . ALA A 1 71 ? 3.284 -1.592 -29.323 1.00 90.06 71 ALA A CA 1
ATOM 521 C C . ALA A 1 71 ? 2.176 -2.097 -28.378 1.00 90.06 71 ALA A C 1
ATOM 523 O O . ALA A 1 71 ? 2.011 -1.561 -27.287 1.00 90.06 71 ALA A O 1
ATOM 524 N N . LYS A 1 72 ? 1.496 -3.195 -28.744 1.00 87.56 72 LYS A N 1
ATOM 525 C CA . LYS A 1 72 ? 0.487 -3.855 -27.902 1.00 87.56 72 LYS A CA 1
ATOM 526 C C . LYS A 1 72 ? 1.045 -4.276 -26.538 1.00 87.56 72 LYS A C 1
ATOM 528 O O . LYS A 1 72 ? 0.386 -4.070 -25.527 1.00 87.56 72 LYS A O 1
ATOM 533 N N . LEU A 1 73 ? 2.258 -4.830 -26.497 1.00 85.31 73 LEU A N 1
ATOM 534 C CA . LEU A 1 73 ? 2.899 -5.239 -25.246 1.00 85.31 73 LEU A CA 1
ATOM 535 C C . LEU A 1 73 ? 3.312 -4.020 -24.412 1.00 85.31 73 LEU A C 1
ATOM 537 O O . LEU A 1 73 ? 3.123 -4.004 -23.196 1.00 85.31 73 LEU A O 1
ATOM 541 N N . LYS A 1 74 ? 3.835 -2.977 -25.067 1.00 82.81 74 LYS A N 1
ATOM 542 C CA . LYS A 1 74 ? 4.171 -1.709 -24.401 1.00 82.81 74 LYS A CA 1
ATOM 543 C C . LYS A 1 74 ? 2.937 -1.063 -23.764 1.00 82.81 74 LYS A C 1
ATOM 545 O O . LYS A 1 74 ? 3.029 -0.529 -22.664 1.00 82.81 74 LYS A O 1
ATOM 550 N N . GLU A 1 75 ? 1.787 -1.148 -24.429 1.00 74.31 75 GLU A N 1
ATOM 551 C CA . GLU A 1 75 ? 0.517 -0.588 -23.961 1.00 74.31 75 GLU A CA 1
ATOM 552 C C . GLU A 1 75 ? -0.150 -1.439 -22.867 1.00 74.31 75 GLU A C 1
ATOM 554 O O . GLU A 1 75 ? -0.632 -0.899 -21.870 1.00 74.31 75 GLU A O 1
ATOM 559 N N . GLN A 1 76 ? -0.132 -2.772 -22.990 1.00 73.56 76 GLN A N 1
ATOM 560 C CA . GLN A 1 76 ? -0.686 -3.681 -21.976 1.00 73.56 76 GLN A CA 1
ATOM 561 C C . GLN A 1 76 ? 0.030 -3.559 -20.630 1.00 73.56 76 GLN A C 1
ATOM 563 O O . GLN A 1 76 ? -0.618 -3.602 -19.583 1.00 73.56 76 GLN A O 1
ATOM 568 N N . PHE A 1 77 ? 1.346 -3.346 -20.662 1.00 68.31 77 PHE A N 1
ATOM 569 C CA . PHE A 1 77 ? 2.158 -3.088 -19.475 1.00 68.31 77 PHE A CA 1
ATOM 570 C C . PHE A 1 77 ? 2.405 -1.596 -19.234 1.00 68.31 77 PHE A C 1
ATOM 572 O O . PHE A 1 77 ? 3.289 -1.245 -18.448 1.00 68.31 77 PHE A O 1
ATOM 579 N N . ASN A 1 78 ? 1.637 -0.708 -19.878 1.00 73.62 78 ASN A N 1
ATOM 580 C CA . ASN A 1 78 ? 1.680 0.702 -19.532 1.00 73.62 78 ASN A CA 1
ATOM 581 C C . ASN A 1 78 ? 1.117 0.856 -18.116 1.00 73.62 78 ASN A C 1
ATOM 583 O O . ASN A 1 78 ? -0.044 0.541 -17.843 1.00 73.62 78 ASN A O 1
ATOM 587 N N . ASN A 1 79 ? 1.967 1.350 -17.220 1.00 67.69 79 ASN A N 1
ATOM 588 C CA . ASN A 1 79 ? 1.688 1.490 -15.795 1.00 67.69 79 ASN A CA 1
ATOM 589 C C . ASN A 1 79 ? 0.433 2.333 -15.497 1.00 67.69 79 ASN A C 1
ATOM 591 O O . ASN A 1 79 ? -0.103 2.260 -14.394 1.00 67.69 79 ASN A O 1
ATOM 595 N N . PHE A 1 80 ? -0.033 3.137 -16.460 1.00 66.12 80 PHE A N 1
ATOM 596 C CA . PHE A 1 80 ? -1.123 4.081 -16.246 1.00 66.12 80 PHE A CA 1
ATOM 597 C C . PHE A 1 80 ? -2.517 3.515 -16.534 1.00 66.12 80 PHE A C 1
ATOM 599 O O . PHE A 1 80 ? -3.392 3.577 -15.680 1.00 66.12 80 PHE A O 1
ATOM 606 N N . GLY A 1 81 ? -2.744 2.982 -17.738 1.00 68.44 81 GLY A N 1
ATOM 607 C CA . GLY A 1 81 ? -4.101 2.692 -18.217 1.00 68.44 81 GLY A CA 1
ATOM 608 C C . GLY A 1 81 ? -4.630 1.345 -17.735 1.00 68.44 81 GLY A C 1
ATOM 609 O O . GLY A 1 81 ? -5.555 1.267 -16.927 1.00 68.44 81 GLY A O 1
ATOM 610 N N . SER A 1 82 ? -4.018 0.270 -18.228 1.00 77.75 82 SER A N 1
ATOM 611 C CA . SER A 1 82 ? -4.499 -1.096 -18.004 1.00 77.75 82 SER A CA 1
ATOM 612 C C . SER A 1 82 ? -4.372 -1.520 -16.542 1.00 77.75 82 SER A C 1
ATOM 614 O O . SER A 1 82 ? -5.286 -2.131 -15.987 1.00 77.75 82 SER A O 1
ATOM 616 N N . TRP A 1 83 ? -3.265 -1.150 -15.888 1.00 75.94 83 TRP A N 1
ATOM 617 C CA . TRP A 1 83 ? -3.016 -1.526 -14.497 1.00 75.94 83 TRP A CA 1
ATOM 618 C C . TRP A 1 83 ? -3.983 -0.833 -13.530 1.00 75.94 83 TRP A C 1
ATOM 620 O O . TRP A 1 83 ? -4.733 -1.523 -12.843 1.00 75.94 83 TRP A O 1
ATOM 630 N N . MET A 1 84 ? -4.054 0.505 -13.535 1.00 78.56 84 MET A N 1
ATOM 631 C CA . MET A 1 84 ? -4.967 1.253 -12.652 1.00 78.56 84 MET A CA 1
ATOM 632 C C . MET A 1 84 ? -6.436 0.910 -12.915 1.00 78.56 84 MET A C 1
ATOM 634 O O . MET A 1 84 ? -7.208 0.754 -11.970 1.00 78.56 84 MET A O 1
ATOM 638 N N . GLY A 1 85 ? -6.819 0.750 -14.188 1.00 83.88 85 GLY A N 1
ATOM 639 C CA . GLY A 1 85 ? -8.177 0.359 -14.568 1.00 83.88 85 GLY A CA 1
ATOM 640 C C . GLY A 1 85 ? -8.562 -1.016 -14.017 1.00 83.88 85 GLY A C 1
ATOM 641 O O . GLY A 1 85 ? -9.596 -1.156 -13.362 1.00 83.88 85 GLY A O 1
ATOM 642 N N . SER A 1 86 ? -7.705 -2.022 -14.225 1.00 83.19 86 SER A N 1
ATOM 643 C CA . SER A 1 86 ? -7.922 -3.377 -13.698 1.00 83.19 86 SER A CA 1
ATOM 644 C C . SER A 1 86 ? -7.931 -3.420 -12.166 1.00 83.19 86 SER A C 1
ATOM 646 O O . SER A 1 86 ? -8.775 -4.098 -11.582 1.00 83.19 86 SER A O 1
ATOM 648 N N . PHE A 1 87 ? -7.056 -2.649 -11.512 1.00 82.75 87 PHE A N 1
ATOM 649 C CA . PHE A 1 87 ? -6.999 -2.531 -10.058 1.00 82.75 87 PHE A CA 1
ATOM 650 C C . PHE A 1 87 ? -8.282 -1.917 -9.495 1.00 82.75 87 PHE A C 1
ATOM 652 O O . PHE A 1 87 ? -8.874 -2.479 -8.576 1.00 82.75 87 PHE A O 1
ATOM 659 N N . GLY A 1 88 ? -8.755 -0.810 -10.076 1.00 84.38 88 GLY A N 1
ATOM 660 C CA . GLY A 1 88 ? -10.003 -0.165 -9.671 1.00 84.38 88 GLY A CA 1
ATOM 661 C C . GLY A 1 88 ? -11.215 -1.084 -9.839 1.00 84.38 88 GLY A C 1
ATOM 662 O O . GLY A 1 88 ? -12.036 -1.195 -8.927 1.00 84.38 88 GLY A O 1
ATOM 663 N N . LEU A 1 89 ? -11.295 -1.806 -10.962 1.00 89.88 89 LEU A N 1
ATOM 664 C CA . LEU A 1 89 ? -12.353 -2.794 -11.187 1.00 89.88 89 LEU A CA 1
ATOM 665 C C . LEU A 1 89 ? -12.280 -3.941 -10.169 1.00 89.88 89 LEU A C 1
ATOM 667 O O . LEU A 1 89 ? -13.298 -4.309 -9.584 1.00 89.88 89 LEU A O 1
ATOM 671 N N . GLY A 1 90 ? -11.082 -4.476 -9.922 1.00 88.06 90 GLY A N 1
ATOM 672 C CA . GLY A 1 90 ? -10.853 -5.524 -8.930 1.00 88.06 90 GLY A CA 1
ATOM 673 C C . GLY A 1 90 ? -11.247 -5.084 -7.520 1.00 88.06 90 GLY A C 1
ATOM 674 O O . GLY A 1 90 ? -11.989 -5.792 -6.841 1.00 88.06 90 GLY A O 1
ATOM 675 N N . ALA A 1 91 ? -10.832 -3.886 -7.105 1.00 85.25 91 ALA A N 1
ATOM 676 C CA . ALA A 1 91 ? -11.203 -3.302 -5.820 1.00 85.25 91 ALA A CA 1
ATOM 677 C C . ALA A 1 91 ? -12.725 -3.129 -5.692 1.00 85.25 91 ALA A C 1
ATOM 679 O O . ALA A 1 91 ? -13.299 -3.479 -4.657 1.00 85.25 91 ALA A O 1
ATOM 680 N N . GLY A 1 92 ? -13.395 -2.660 -6.750 1.00 88.81 92 GLY A N 1
ATOM 681 C CA . GLY A 1 92 ? -14.853 -2.545 -6.790 1.00 88.81 92 GLY A CA 1
ATOM 682 C C . GLY A 1 92 ? -15.558 -3.898 -6.642 1.00 88.81 92 GLY A C 1
ATOM 683 O O . GLY A 1 92 ? -16.481 -4.027 -5.837 1.00 88.81 92 GLY A O 1
ATOM 684 N N . LEU A 1 93 ? -15.089 -4.925 -7.357 1.00 94.56 93 LEU A N 1
ATOM 685 C CA . LEU A 1 93 ? -15.643 -6.282 -7.285 1.00 94.56 93 LEU A CA 1
ATOM 686 C C . LEU A 1 93 ? -15.459 -6.910 -5.899 1.00 94.56 93 LEU A C 1
ATOM 688 O O . LEU A 1 93 ? -16.417 -7.441 -5.338 1.00 94.56 93 LEU A O 1
ATOM 692 N N . VAL A 1 94 ? -14.258 -6.823 -5.322 1.00 90.06 94 VAL A N 1
ATOM 693 C CA . VAL A 1 94 ? -13.987 -7.338 -3.970 1.00 90.06 94 VAL A CA 1
ATOM 694 C C . VAL A 1 94 ? -14.843 -6.609 -2.935 1.00 90.06 94 VAL A C 1
ATOM 696 O O . VAL A 1 94 ? -15.452 -7.258 -2.086 1.00 90.06 94 VAL A O 1
ATOM 699 N N . THR A 1 95 ? -14.958 -5.282 -3.037 1.00 88.62 95 THR A N 1
ATOM 700 C CA . THR A 1 95 ? -15.821 -4.482 -2.153 1.00 88.62 95 THR A CA 1
ATOM 701 C C . THR A 1 95 ? -17.275 -4.943 -2.244 1.00 88.62 95 THR A C 1
ATOM 703 O O . THR A 1 95 ? -17.907 -5.172 -1.215 1.00 88.62 95 THR A O 1
ATOM 706 N N . LEU A 1 96 ? -17.792 -5.166 -3.457 1.00 91.38 96 LEU A N 1
ATOM 707 C CA . LEU A 1 96 ? -19.150 -5.670 -3.665 1.00 91.38 96 LEU A CA 1
ATOM 708 C C . LEU A 1 96 ? -19.355 -7.047 -3.016 1.00 91.38 96 LEU A C 1
ATOM 710 O O . LEU A 1 96 ? -20.349 -7.251 -2.319 1.00 91.38 96 LEU A O 1
ATOM 714 N N . VAL A 1 97 ? -18.412 -7.976 -3.201 1.00 93.88 97 VAL A N 1
ATOM 715 C CA . VAL A 1 97 ? -18.464 -9.313 -2.586 1.00 93.88 97 VAL A CA 1
ATOM 716 C C . VAL A 1 97 ? -18.477 -9.211 -1.063 1.00 93.88 97 VAL A C 1
ATOM 718 O O . VAL A 1 97 ? -19.317 -9.843 -0.421 1.00 93.88 97 VAL A O 1
ATOM 721 N N . LEU A 1 98 ? -17.602 -8.391 -0.477 1.00 90.88 98 LEU A N 1
ATOM 722 C CA . LEU A 1 98 ? -17.576 -8.171 0.968 1.00 90.88 98 LEU A CA 1
ATOM 723 C C . LEU A 1 98 ? -18.899 -7.578 1.463 1.00 90.88 98 LEU A C 1
ATOM 725 O O . LEU A 1 98 ? -19.465 -8.101 2.420 1.00 90.88 98 LEU A O 1
ATOM 729 N N . CYS A 1 99 ? -19.446 -6.564 0.788 1.00 89.50 99 CYS A N 1
ATOM 730 C CA . CYS A 1 99 ? -20.750 -5.995 1.132 1.00 89.50 99 CYS A CA 1
ATOM 731 C C . CYS A 1 99 ? -21.866 -7.050 1.106 1.00 89.50 99 CYS A C 1
ATOM 733 O O . CYS A 1 99 ? -22.690 -7.084 2.022 1.00 89.50 99 CYS A O 1
ATOM 735 N N . VAL A 1 100 ? -21.886 -7.934 0.102 1.00 93.25 100 VAL A N 1
ATOM 736 C CA . VAL A 1 100 ? -22.864 -9.033 0.005 1.00 93.25 100 VAL A CA 1
ATOM 737 C C . VAL A 1 100 ? -22.685 -10.039 1.142 1.00 93.25 100 VAL A C 1
ATOM 739 O O . VAL A 1 100 ? -23.674 -10.431 1.763 1.00 93.25 100 VAL A O 1
ATOM 742 N N . LEU A 1 101 ? -21.448 -10.435 1.453 1.00 94.56 101 LEU A N 1
ATOM 743 C CA . LEU A 1 101 ? -21.154 -11.375 2.538 1.00 94.56 101 LEU A CA 1
ATOM 744 C C . LEU A 1 101 ? -21.532 -10.801 3.907 1.00 94.56 101 LEU A C 1
ATOM 746 O O . LEU A 1 101 ? -22.238 -11.469 4.662 1.00 94.56 101 LEU A O 1
ATOM 750 N N . PHE A 1 102 ? -21.142 -9.559 4.204 1.00 92.44 102 PHE A N 1
ATOM 751 C CA . PHE A 1 102 ? -21.536 -8.871 5.437 1.00 92.44 102 PHE A CA 1
ATOM 752 C C . PHE A 1 102 ? -23.057 -8.762 5.546 1.00 92.44 102 PHE A C 1
ATOM 754 O O . PHE A 1 102 ? -23.634 -9.142 6.563 1.00 92.44 102 PHE A O 1
ATOM 761 N N . SER A 1 103 ? -23.723 -8.358 4.463 1.00 92.62 103 SER A N 1
ATOM 762 C CA . SER A 1 103 ? -25.186 -8.289 4.409 1.00 92.62 103 SER A CA 1
ATOM 763 C C . SER A 1 103 ? -25.842 -9.654 4.659 1.00 92.62 103 SER A C 1
ATOM 765 O O . SER A 1 103 ? -26.850 -9.748 5.360 1.00 92.62 103 SER A O 1
ATOM 767 N N . ALA A 1 104 ? -25.276 -10.735 4.118 1.00 94.44 104 ALA A N 1
ATOM 768 C CA . ALA A 1 104 ? -25.780 -12.089 4.327 1.00 94.44 104 ALA A CA 1
ATOM 769 C C . ALA A 1 104 ? -25.593 -12.567 5.777 1.00 94.44 104 ALA A C 1
ATOM 771 O O . ALA A 1 104 ? -26.487 -13.221 6.322 1.00 94.44 104 ALA A O 1
ATOM 772 N N . VAL A 1 105 ? -24.462 -12.236 6.409 1.00 95.56 105 VAL A N 1
ATOM 773 C CA . VAL A 1 105 ? -24.180 -12.567 7.814 1.00 95.56 105 VAL A CA 1
ATOM 774 C C . VAL A 1 105 ? -25.132 -11.824 8.753 1.00 95.56 105 VAL A C 1
ATOM 776 O O . VAL A 1 105 ? -25.780 -12.473 9.575 1.00 95.56 105 VAL A O 1
ATOM 779 N N . GLU A 1 106 ? -25.301 -10.510 8.588 1.00 94.19 106 GLU A N 1
ATOM 780 C CA . GLU A 1 106 ? -26.228 -9.703 9.402 1.00 94.19 106 GLU A CA 1
ATOM 781 C C . GLU A 1 106 ? -27.677 -10.196 9.259 1.00 94.19 106 GLU A C 1
ATOM 783 O O . GLU A 1 106 ? -28.392 -10.379 10.251 1.00 94.19 106 GLU A O 1
ATOM 788 N N . ARG A 1 107 ? -28.085 -10.555 8.031 1.00 95.06 107 ARG A N 1
ATOM 789 C CA . ARG A 1 107 ? -29.408 -11.142 7.769 1.00 95.06 107 ARG A CA 1
ATOM 790 C C . ARG A 1 107 ? -29.606 -12.481 8.482 1.00 95.06 107 ARG A C 1
ATOM 792 O O . ARG A 1 107 ? -30.697 -12.739 8.988 1.00 95.06 107 ARG A O 1
ATOM 799 N N . ARG A 1 108 ? -28.575 -13.334 8.548 1.00 97.25 108 ARG A N 1
ATOM 800 C CA . ARG A 1 108 ? -28.627 -14.601 9.306 1.00 97.25 108 ARG A CA 1
ATOM 801 C C . ARG A 1 108 ? -28.703 -14.370 10.814 1.00 97.25 108 ARG A C 1
ATOM 803 O O . ARG A 1 108 ? -29.371 -15.136 11.501 1.00 97.25 108 ARG A O 1
ATOM 810 N N . GLN A 1 1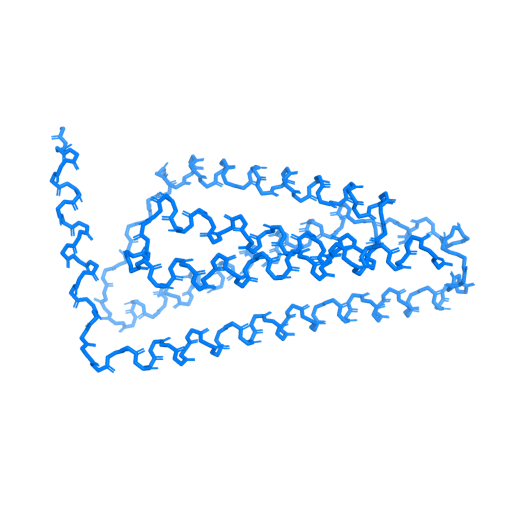09 ? -28.070 -13.312 11.314 1.00 97.31 109 GLN A N 1
ATOM 811 C CA . GLN A 1 109 ? -28.097 -12.934 12.729 1.00 97.31 109 GLN A CA 1
ATOM 812 C C . GLN A 1 109 ? -29.368 -12.170 13.136 1.00 97.31 109 GLN A C 1
ATOM 814 O O . GLN A 1 109 ? -29.517 -11.835 14.309 1.00 97.31 109 GLN A O 1
ATOM 819 N N . LYS A 1 110 ? -30.299 -11.925 12.198 1.00 96.81 110 LYS A N 1
ATOM 820 C CA . LYS A 1 110 ? -31.534 -11.146 12.411 1.00 96.81 110 LYS A CA 1
ATOM 821 C C . LYS A 1 110 ? -31.270 -9.738 12.965 1.00 96.81 110 LYS A C 1
ATOM 823 O O . LYS A 1 110 ? -32.111 -9.184 13.670 1.00 96.81 110 LYS A O 1
ATOM 828 N N . ARG A 1 111 ? -30.109 -9.167 12.653 1.00 94.94 111 ARG A N 1
ATOM 829 C CA . ARG A 1 111 ? -29.769 -7.786 12.997 1.00 94.94 111 ARG A CA 1
ATOM 830 C C . ARG A 1 111 ? -30.313 -6.846 11.923 1.00 94.94 111 ARG A C 1
ATOM 832 O O . ARG A 1 111 ? -30.481 -7.241 10.767 1.00 94.94 111 ARG A O 1
ATOM 839 N N . SER A 1 112 ? -30.639 -5.616 12.307 1.00 92.25 112 SER A N 1
ATOM 840 C CA . SER A 1 112 ? -30.989 -4.564 11.352 1.00 92.25 112 SER A CA 1
ATOM 841 C C . SER A 1 112 ? -29.769 -4.225 10.500 1.00 92.25 112 SER A C 1
ATOM 843 O O . SER A 1 112 ? -28.663 -4.120 11.027 1.00 92.25 112 SER A O 1
ATOM 845 N N . PHE A 1 113 ? -29.963 -4.044 9.193 1.00 89.00 113 PHE A N 1
ATOM 846 C CA . PHE A 1 113 ? -28.880 -3.615 8.313 1.00 89.00 113 PHE A CA 1
ATOM 847 C C . PHE A 1 113 ? -28.334 -2.256 8.768 1.00 89.00 113 PHE A C 1
ATOM 849 O O . PHE A 1 113 ? -29.132 -1.390 9.130 1.00 89.00 113 PHE A O 1
ATOM 856 N N . PRO A 1 114 ? -27.005 -2.051 8.744 1.00 84.56 114 PRO A N 1
ATOM 857 C CA . PRO A 1 114 ? -26.435 -0.744 9.025 1.00 84.56 114 PRO A CA 1
ATOM 858 C C . PRO A 1 114 ? -26.925 0.259 7.977 1.00 84.56 114 PRO A C 1
ATOM 860 O O . PRO A 1 114 ? -26.926 -0.032 6.776 1.00 84.56 114 PRO A O 1
ATOM 863 N N . ASP A 1 115 ? -27.336 1.444 8.427 1.00 89.56 115 ASP A N 1
ATOM 864 C CA . ASP A 1 115 ? -27.757 2.514 7.531 1.00 89.56 115 ASP A CA 1
ATOM 865 C C . ASP A 1 115 ? -26.596 2.902 6.619 1.00 89.56 115 ASP A C 1
ATOM 867 O O . ASP A 1 115 ? -25.547 3.377 7.060 1.00 89.56 115 ASP A O 1
ATOM 871 N N . MET A 1 116 ? -26.780 2.734 5.312 1.00 84.00 116 MET A N 1
ATOM 872 C CA . MET A 1 116 ? -25.754 3.126 4.360 1.00 84.00 116 MET A CA 1
ATOM 873 C C . MET A 1 116 ? -25.734 4.651 4.245 1.00 84.00 116 MET A C 1
ATOM 875 O O . MET A 1 116 ? -26.514 5.259 3.512 1.00 84.00 116 MET A O 1
ATOM 879 N N . HIS A 1 117 ? -24.832 5.290 4.988 1.00 90.38 117 HIS A N 1
ATOM 880 C CA . HIS A 1 117 ? -24.623 6.739 4.987 1.00 90.38 117 HIS A CA 1
ATOM 881 C C . HIS A 1 117 ? -23.909 7.220 3.708 1.00 90.38 117 HIS A C 1
ATOM 883 O O . HIS A 1 117 ? -22.912 7.943 3.759 1.00 90.38 117 HIS A O 1
ATOM 889 N N . PHE A 1 118 ? -24.422 6.838 2.532 1.00 91.56 118 PHE A N 1
ATOM 890 C CA . PHE A 1 118 ? -23.813 7.131 1.233 1.00 91.56 118 PHE A CA 1
ATOM 891 C C . PHE A 1 118 ? -23.572 8.621 1.024 1.00 91.56 118 PHE A C 1
ATOM 893 O O . PHE A 1 118 ? -22.495 9.005 0.589 1.00 91.56 118 PHE A O 1
ATOM 900 N N . ARG A 1 119 ? -24.541 9.475 1.376 1.00 92.81 119 ARG A N 1
ATOM 90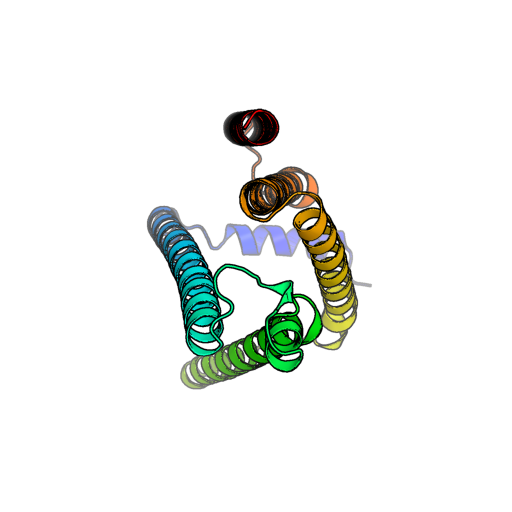1 C CA . ARG A 1 119 ? -24.402 10.932 1.213 1.00 92.81 119 ARG A CA 1
ATOM 902 C C . ARG A 1 119 ? -23.273 11.511 2.064 1.00 92.81 119 ARG A C 1
ATOM 904 O O . ARG A 1 119 ? -22.584 12.412 1.601 1.00 92.81 119 ARG A O 1
ATOM 911 N N . LEU A 1 120 ? -23.074 10.978 3.271 1.00 91.56 120 LEU A N 1
ATOM 912 C CA . LEU A 1 120 ? -22.019 11.429 4.175 1.00 91.56 120 LEU A CA 1
ATOM 913 C C . LEU A 1 120 ? -20.642 10.933 3.719 1.00 91.56 120 LEU A C 1
ATOM 915 O O . LEU A 1 120 ? -19.672 11.675 3.811 1.00 91.56 120 LEU A O 1
ATOM 919 N N . MET A 1 121 ? -20.561 9.705 3.197 1.00 87.88 121 MET A N 1
ATOM 920 C CA . MET A 1 121 ? -19.303 9.121 2.723 1.00 87.88 121 MET A CA 1
ATOM 921 C C . MET A 1 121 ? -18.903 9.575 1.318 1.00 87.88 121 MET A C 1
ATOM 923 O O . MET A 1 121 ? -17.721 9.524 0.988 1.00 87.88 121 MET A O 1
ATOM 927 N N . LEU A 1 122 ? -19.847 10.044 0.495 1.00 92.62 122 LEU A N 1
ATOM 928 C CA . LEU A 1 122 ? -19.580 10.406 -0.898 1.00 92.62 122 LEU A CA 1
ATOM 929 C C . LEU A 1 122 ? -18.511 11.497 -1.001 1.00 92.62 122 LEU A C 1
ATOM 931 O O . LEU A 1 122 ? -17.561 11.355 -1.761 1.00 92.62 122 LEU A O 1
ATOM 935 N N . PHE A 1 123 ? -18.643 12.578 -0.237 1.00 94.62 123 PHE A N 1
ATOM 936 C CA . PHE A 1 123 ? -17.698 13.691 -0.298 1.00 94.62 123 PHE A CA 1
ATOM 937 C C . PHE A 1 123 ? -16.284 13.322 0.199 1.00 94.62 123 PHE A C 1
ATOM 939 O O . PHE A 1 123 ? -15.347 13.404 -0.600 1.00 94.62 123 PHE A O 1
ATOM 946 N N . PRO A 1 124 ? -16.089 12.859 1.451 1.00 91.81 124 PRO A N 1
ATOM 947 C CA . PRO A 1 124 ? -14.761 12.493 1.942 1.00 91.81 124 PRO A CA 1
ATOM 948 C C . PRO A 1 124 ? -14.169 11.297 1.186 1.00 91.81 124 PRO A C 1
ATOM 950 O O . PRO A 1 124 ? -12.963 11.268 0.960 1.00 91.81 124 PRO A O 1
ATOM 953 N N . GLY A 1 125 ? -14.998 10.349 0.737 1.00 87.38 125 GLY A N 1
ATOM 954 C CA . GLY A 1 125 ? -14.559 9.209 -0.067 1.00 87.38 125 GLY A CA 1
ATOM 955 C C . GLY A 1 125 ? -14.020 9.627 -1.434 1.00 87.38 125 GLY A C 1
ATOM 956 O O . GLY A 1 125 ? -12.958 9.157 -1.836 1.00 87.38 125 GLY A O 1
ATOM 957 N N . ASN A 1 126 ? -14.689 10.558 -2.125 1.00 89.56 126 ASN A N 1
ATOM 958 C CA . ASN A 1 126 ? -14.193 11.082 -3.401 1.00 89.56 126 ASN A CA 1
ATOM 959 C C . ASN A 1 126 ? -12.910 11.900 -3.229 1.00 89.56 126 ASN A C 1
ATOM 961 O O . ASN A 1 126 ? -12.000 11.762 -4.043 1.00 89.56 126 ASN A O 1
ATOM 965 N N . ILE A 1 127 ? -12.801 12.711 -2.171 1.00 93.12 127 ILE A N 1
ATOM 966 C CA . ILE A 1 127 ? -11.564 13.454 -1.883 1.00 93.12 127 ILE A CA 1
ATOM 967 C C . ILE A 1 127 ? -10.420 12.488 -1.593 1.00 93.12 127 ILE A C 1
ATOM 969 O O . ILE A 1 127 ? -9.357 12.610 -2.195 1.00 93.12 127 ILE A O 1
ATOM 973 N N . ALA A 1 128 ? -10.639 11.501 -0.721 1.00 87.62 128 ALA A N 1
ATOM 974 C CA . ALA A 1 128 ? -9.634 10.494 -0.406 1.00 87.62 128 ALA A CA 1
ATOM 975 C C . ALA A 1 128 ? -9.213 9.715 -1.660 1.00 87.62 128 ALA A C 1
ATOM 977 O O . ALA A 1 128 ? -8.020 9.540 -1.897 1.00 87.62 128 ALA A O 1
ATOM 978 N N . GLY A 1 129 ? -10.174 9.315 -2.498 1.00 84.62 129 GLY A N 1
ATOM 979 C CA . GLY A 1 129 ? -9.907 8.656 -3.775 1.00 84.62 129 GLY A CA 1
ATOM 980 C C . GLY A 1 129 ? -9.097 9.533 -4.731 1.00 84.62 129 GLY A C 1
ATOM 981 O O . GLY A 1 129 ? -8.110 9.072 -5.299 1.00 84.62 129 GLY A O 1
ATOM 982 N N . PHE A 1 130 ? -9.450 10.812 -4.864 1.00 88.31 130 PHE A N 1
ATOM 983 C CA . PHE A 1 130 ? -8.721 11.758 -5.708 1.00 88.31 130 PHE A CA 1
ATOM 984 C C . PHE A 1 130 ? -7.287 11.984 -5.210 1.00 88.31 130 PHE A C 1
ATOM 986 O O . PHE A 1 130 ? -6.338 11.876 -5.987 1.00 88.31 130 PHE A O 1
ATOM 993 N N . CYS A 1 131 ? -7.114 12.220 -3.908 1.00 87.62 131 CYS A N 1
ATOM 994 C CA . CYS A 1 131 ? -5.803 12.323 -3.269 1.00 87.62 131 CYS A CA 1
ATOM 995 C C . CYS A 1 131 ? -4.974 11.047 -3.468 1.00 87.62 131 CYS A C 1
ATOM 997 O O . CYS A 1 131 ? -3.780 11.133 -3.754 1.00 87.62 131 CYS A O 1
ATOM 999 N N . TRP A 1 132 ? -5.597 9.869 -3.365 1.00 87.00 132 TRP A N 1
ATOM 1000 C CA . TRP A 1 132 ? -4.934 8.585 -3.583 1.00 87.00 132 TRP A CA 1
ATOM 1001 C C . TRP A 1 132 ? -4.463 8.419 -5.032 1.00 87.00 132 TRP A C 1
ATOM 1003 O O . TRP A 1 132 ? -3.308 8.053 -5.255 1.00 87.00 132 TRP A O 1
ATOM 1013 N N . VAL A 1 133 ? -5.308 8.735 -6.021 1.00 84.06 133 VAL A N 1
ATOM 1014 C CA . VAL A 1 133 ? -4.929 8.684 -7.446 1.00 84.06 133 VAL A CA 1
ATOM 1015 C C . VAL A 1 133 ? -3.785 9.654 -7.733 1.00 84.06 133 VAL A C 1
ATOM 1017 O O . VAL A 1 133 ? -2.818 9.280 -8.394 1.00 84.06 133 VAL A O 1
ATOM 1020 N N . LEU A 1 134 ? -3.852 10.874 -7.196 1.00 88.31 134 LEU A N 1
ATOM 1021 C CA . LEU A 1 134 ? -2.805 11.877 -7.370 1.00 88.31 134 LEU A CA 1
ATOM 1022 C C . LEU A 1 134 ? -1.477 11.440 -6.729 1.00 88.31 134 LEU A C 1
ATOM 1024 O O . LEU A 1 134 ? -0.419 11.583 -7.339 1.00 88.31 134 LEU A O 1
ATOM 1028 N N . GLY A 1 135 ? -1.521 10.849 -5.534 1.00 87.88 135 GLY A N 1
ATOM 1029 C CA . GLY A 1 135 ? -0.342 10.272 -4.886 1.00 87.88 135 GLY A CA 1
ATOM 1030 C C . GLY A 1 135 ? 0.288 9.155 -5.721 1.00 87.88 135 GLY A C 1
ATOM 1031 O O . GLY A 1 135 ? 1.496 9.163 -5.952 1.00 87.88 135 GLY A O 1
ATOM 1032 N N . ASN A 1 136 ? -0.531 8.245 -6.254 1.00 85.81 136 ASN A N 1
ATOM 1033 C CA . ASN A 1 136 ? -0.063 7.172 -7.134 1.00 85.81 136 ASN A CA 1
ATOM 1034 C C . ASN A 1 136 ? 0.502 7.699 -8.461 1.00 85.81 136 ASN A C 1
ATOM 1036 O O . ASN A 1 136 ? 1.474 7.144 -8.971 1.00 85.81 136 ASN A O 1
ATOM 1040 N N . PHE A 1 137 ? -0.062 8.782 -9.004 1.00 84.69 137 PHE A N 1
ATOM 1041 C CA . PHE A 1 137 ? 0.473 9.456 -10.186 1.00 84.69 137 PHE A CA 1
ATOM 1042 C C . PHE A 1 137 ? 1.911 9.934 -9.947 1.00 84.69 137 PHE A C 1
ATOM 1044 O O . PHE A 1 137 ? 2.810 9.609 -10.724 1.00 84.69 137 PHE A O 1
ATOM 1051 N N . PHE A 1 138 ? 2.150 10.656 -8.848 1.00 89.19 138 PHE A N 1
ATOM 1052 C CA . PHE A 1 138 ? 3.487 11.150 -8.508 1.00 89.19 138 PHE A CA 1
ATOM 1053 C C . PHE A 1 138 ? 4.457 10.028 -8.147 1.00 89.19 138 PHE A C 1
ATOM 1055 O O . PHE A 1 138 ? 5.612 10.062 -8.569 1.00 89.19 138 PHE A O 1
ATOM 1062 N N . GLN A 1 139 ? 3.988 9.011 -7.425 1.00 88.56 139 GLN A N 1
ATOM 1063 C CA . GLN A 1 139 ? 4.767 7.810 -7.144 1.00 88.56 139 GLN A CA 1
ATOM 1064 C C . GLN A 1 139 ? 5.234 7.148 -8.442 1.00 88.56 139 GLN A C 1
ATOM 1066 O O . GLN A 1 139 ? 6.405 6.795 -8.574 1.00 88.56 139 GLN A O 1
ATOM 1071 N N . LEU A 1 140 ? 4.337 6.992 -9.415 1.00 84.75 140 LEU A N 1
ATOM 1072 C CA . LEU A 1 140 ? 4.688 6.396 -10.692 1.00 84.75 140 LEU A CA 1
ATOM 1073 C C . LEU A 1 140 ? 5.670 7.274 -11.474 1.00 84.75 140 LEU A C 1
ATOM 1075 O O . LEU A 1 140 ? 6.637 6.751 -12.021 1.00 84.75 140 LEU A O 1
ATOM 1079 N N . ALA A 1 141 ? 5.466 8.592 -11.495 1.00 84.69 141 ALA A N 1
ATOM 1080 C CA . ALA A 1 141 ? 6.400 9.524 -12.124 1.00 84.69 141 ALA A CA 1
ATOM 1081 C C . ALA A 1 141 ? 7.807 9.420 -11.507 1.00 84.69 141 ALA A C 1
ATOM 1083 O O . ALA A 1 141 ? 8.797 9.370 -12.238 1.00 84.69 141 ALA A O 1
ATOM 1084 N N . ALA A 1 142 ? 7.896 9.300 -10.179 1.00 88.75 142 ALA A N 1
ATOM 1085 C CA . ALA A 1 142 ? 9.156 9.070 -9.479 1.00 88.75 142 ALA A CA 1
ATOM 1086 C C . ALA A 1 142 ? 9.784 7.727 -9.875 1.00 88.75 142 ALA A C 1
ATOM 1088 O O . ALA A 1 142 ? 10.969 7.681 -10.187 1.00 88.75 142 ALA A O 1
ATOM 1089 N N . VAL A 1 143 ? 8.999 6.647 -9.944 1.00 87.06 143 VAL A N 1
ATOM 1090 C CA . VAL A 1 143 ? 9.470 5.318 -10.376 1.00 87.06 143 VAL A CA 1
ATOM 1091 C C . VAL A 1 143 ? 9.985 5.324 -11.817 1.00 87.06 143 VAL A C 1
ATOM 1093 O O . VAL A 1 143 ? 11.005 4.696 -12.094 1.00 87.06 143 VAL A O 1
ATOM 1096 N N . VAL A 1 144 ? 9.323 6.044 -12.726 1.00 82.75 144 VAL A N 1
ATOM 1097 C CA . VAL A 1 144 ? 9.767 6.179 -14.124 1.00 82.75 144 VAL A CA 1
ATOM 1098 C C . VAL A 1 144 ? 11.117 6.897 -14.208 1.00 82.75 144 VAL A C 1
ATOM 1100 O O . VAL A 1 144 ? 11.944 6.519 -15.032 1.00 82.75 144 VAL A O 1
ATOM 1103 N N . GLN A 1 145 ? 11.372 7.884 -13.345 1.00 87.50 145 GLN A N 1
ATOM 1104 C CA . GLN A 1 145 ? 12.640 8.623 -13.336 1.00 87.50 145 GLN A CA 1
ATOM 1105 C C . GLN A 1 145 ? 13.761 7.909 -12.563 1.00 87.50 145 GLN A C 1
ATOM 1107 O O . GLN A 1 145 ? 14.905 7.908 -13.005 1.00 87.50 145 GLN A O 1
ATOM 1112 N N . GLY A 1 146 ? 13.455 7.316 -11.407 1.00 84.88 146 GLY A N 1
ATOM 1113 C CA . GLY A 1 146 ? 14.448 6.751 -10.483 1.00 84.88 146 GLY A CA 1
ATOM 1114 C C . GLY A 1 146 ? 14.600 5.227 -10.535 1.00 84.88 146 GLY A C 1
ATOM 1115 O O . GLY A 1 146 ? 15.451 4.672 -9.841 1.00 84.88 146 GLY A O 1
ATOM 1116 N N . GLY A 1 147 ? 13.784 4.541 -11.335 1.00 86.25 147 GLY A N 1
ATOM 1117 C CA . GLY A 1 147 ? 13.801 3.089 -11.487 1.00 86.25 147 GLY A CA 1
ATOM 1118 C C . GLY A 1 147 ? 13.103 2.328 -10.352 1.00 86.25 147 GLY A C 1
ATOM 1119 O O . GLY A 1 147 ? 13.027 2.762 -9.201 1.00 86.25 147 GLY A O 1
ATOM 1120 N N . ASN A 1 148 ? 12.608 1.129 -10.682 1.00 83.62 148 ASN A N 1
ATOM 1121 C CA . ASN A 1 148 ? 11.837 0.289 -9.757 1.00 83.62 148 ASN A CA 1
ATOM 1122 C C . ASN A 1 148 ? 12.632 -0.152 -8.518 1.00 83.62 148 ASN A C 1
ATOM 1124 O O . ASN A 1 148 ? 12.064 -0.246 -7.436 1.00 83.62 148 ASN A O 1
ATOM 1128 N N . SER A 1 149 ? 13.933 -0.420 -8.655 1.00 81.31 149 SER A N 1
ATOM 1129 C CA . SER A 1 149 ? 14.744 -0.980 -7.565 1.00 81.31 1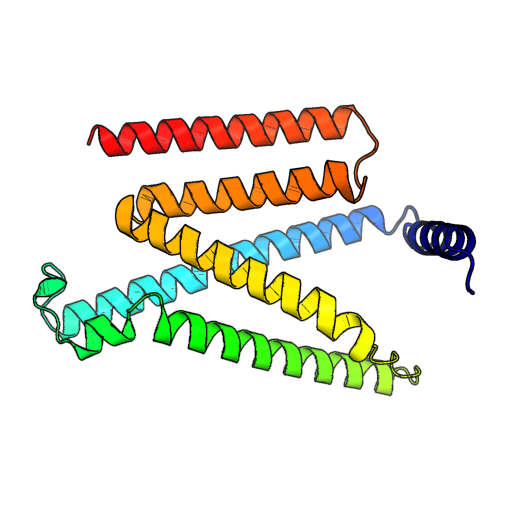49 SER A CA 1
ATOM 1130 C C . SER A 1 149 ? 14.926 -0.023 -6.387 1.00 81.31 149 SER A C 1
ATOM 1132 O O . SER A 1 149 ? 15.059 -0.481 -5.257 1.00 81.31 149 SER A O 1
ATOM 1134 N N . VAL A 1 150 ? 14.914 1.290 -6.635 1.00 87.88 150 VAL A N 1
ATOM 1135 C CA . VAL A 1 150 ? 15.137 2.312 -5.601 1.00 87.88 150 VAL A CA 1
ATOM 1136 C C . VAL A 1 150 ? 13.831 2.987 -5.200 1.00 87.88 150 VAL A C 1
ATOM 1138 O O . VAL A 1 150 ? 13.538 3.138 -4.015 1.00 87.88 150 VAL A O 1
ATOM 1141 N N . MET A 1 151 ? 13.011 3.368 -6.180 1.00 90.81 151 MET A N 1
ATOM 1142 C CA . MET A 1 151 ? 11.833 4.195 -5.915 1.00 90.81 151 MET A CA 1
ATOM 1143 C C . MET A 1 151 ? 10.684 3.414 -5.281 1.00 90.81 151 MET A C 1
ATOM 1145 O O . MET A 1 151 ? 9.944 3.980 -4.480 1.00 90.81 151 MET A O 1
ATOM 1149 N N . VAL A 1 152 ? 10.538 2.118 -5.579 1.00 87.62 152 VAL A N 1
ATOM 1150 C CA . VAL A 1 152 ? 9.498 1.281 -4.958 1.00 87.62 152 VAL A CA 1
ATOM 1151 C C . VAL A 1 152 ? 9.689 1.175 -3.440 1.00 87.62 152 VAL A C 1
ATOM 1153 O O . VAL A 1 152 ? 8.755 1.539 -2.721 1.00 87.62 152 VAL A O 1
ATOM 1156 N N . PRO A 1 153 ? 10.851 0.735 -2.912 1.00 88.44 153 PRO A N 1
ATOM 1157 C CA . PRO A 1 153 ? 11.041 0.655 -1.466 1.00 88.44 153 PRO A CA 1
ATOM 1158 C C . PRO A 1 153 ? 11.019 2.040 -0.807 1.00 88.44 153 PRO A C 1
ATOM 1160 O O . PRO A 1 153 ? 10.403 2.186 0.247 1.00 88.44 153 PRO A O 1
ATOM 1163 N N . ALA A 1 154 ? 11.571 3.074 -1.455 1.00 91.38 154 ALA A N 1
ATOM 1164 C CA . ALA A 1 154 ? 11.486 4.443 -0.946 1.00 91.38 154 ALA A CA 1
ATOM 1165 C C . ALA A 1 154 ? 10.036 4.913 -0.778 1.00 91.38 154 ALA A C 1
ATOM 1167 O O . ALA A 1 154 ? 9.665 5.442 0.271 1.00 91.38 154 ALA A O 1
ATOM 1168 N N . ASN A 1 155 ? 9.191 4.663 -1.775 1.00 91.31 155 ASN A N 1
ATOM 1169 C CA . ASN A 1 155 ? 7.792 5.039 -1.710 1.00 91.31 155 ASN A CA 1
ATOM 1170 C C . ASN A 1 155 ? 7.022 4.264 -0.624 1.00 91.31 155 ASN A C 1
ATOM 1172 O O . ASN A 1 155 ? 6.253 4.872 0.116 1.00 91.31 155 ASN A O 1
ATOM 1176 N N . GLN A 1 156 ? 7.251 2.954 -0.479 1.00 89.75 156 GLN A N 1
ATOM 1177 C CA . GLN A 1 156 ? 6.630 2.159 0.594 1.00 89.75 156 GLN A CA 1
ATOM 1178 C C . GLN A 1 156 ? 7.026 2.681 1.985 1.00 89.75 156 GLN A C 1
ATOM 1180 O O . GLN A 1 156 ? 6.182 2.796 2.873 1.00 89.75 156 GLN A O 1
ATOM 1185 N N . THR A 1 157 ? 8.292 3.063 2.170 1.00 92.00 157 THR A N 1
ATOM 1186 C CA . THR A 1 157 ? 8.767 3.662 3.424 1.00 92.00 157 THR A CA 1
ATOM 1187 C C . THR A 1 157 ? 8.128 5.018 3.693 1.00 92.00 157 THR A C 1
ATOM 1189 O O . THR A 1 157 ? 7.672 5.249 4.811 1.00 92.00 157 THR A O 1
ATOM 1192 N N . VAL A 1 158 ? 8.041 5.898 2.692 1.00 92.06 158 VAL A N 1
ATOM 1193 C CA . VAL A 1 158 ? 7.367 7.197 2.850 1.00 92.06 158 VAL A CA 1
ATOM 1194 C C . VAL A 1 158 ? 5.898 6.994 3.215 1.00 92.06 158 VAL A C 1
ATOM 1196 O O . VAL A 1 158 ? 5.438 7.597 4.178 1.00 92.06 158 VAL A O 1
ATOM 1199 N N . GLN A 1 159 ? 5.184 6.095 2.530 1.00 91.38 159 GLN A N 1
ATOM 1200 C CA . GLN A 1 159 ? 3.788 5.780 2.852 1.00 91.38 159 GLN A CA 1
ATOM 1201 C C . GLN A 1 159 ? 3.628 5.269 4.290 1.00 91.38 159 GLN A C 1
ATOM 1203 O O . GLN A 1 159 ? 2.754 5.754 5.009 1.00 91.38 159 GLN A O 1
ATOM 1208 N N . LEU A 1 160 ? 4.491 4.347 4.734 1.00 90.69 160 LEU A N 1
ATOM 1209 C CA . LEU A 1 160 ? 4.470 3.809 6.097 1.00 90.69 160 LEU A CA 1
ATOM 1210 C C . LEU A 1 160 ? 4.711 4.901 7.148 1.00 90.69 160 LEU A C 1
ATOM 1212 O O . LEU A 1 160 ? 3.983 4.982 8.140 1.00 90.69 160 LEU A O 1
ATOM 1216 N N . ILE A 1 161 ? 5.718 5.750 6.928 1.00 94.12 161 ILE A N 1
ATOM 1217 C CA . ILE A 1 161 ? 6.055 6.842 7.845 1.00 94.12 161 ILE A CA 1
ATOM 1218 C C . ILE A 1 161 ? 4.918 7.861 7.874 1.00 94.12 161 ILE A C 1
ATOM 1220 O O . ILE A 1 161 ? 4.454 8.202 8.957 1.00 94.12 161 ILE A O 1
ATOM 1224 N N . THR A 1 162 ? 4.421 8.314 6.721 1.00 92.44 162 THR A N 1
ATOM 1225 C CA . THR A 1 162 ? 3.321 9.286 6.646 1.00 92.44 162 THR A CA 1
ATOM 1226 C C . THR A 1 162 ? 2.054 8.756 7.313 1.00 92.44 162 THR A C 1
ATOM 1228 O O . THR A 1 162 ? 1.433 9.487 8.084 1.00 92.44 162 THR A O 1
ATOM 1231 N N . ALA A 1 163 ? 1.696 7.488 7.087 1.00 91.00 163 ALA A N 1
ATOM 1232 C CA . ALA A 1 163 ? 0.548 6.864 7.740 1.00 91.00 163 ALA A CA 1
ATOM 1233 C C . ALA A 1 163 ? 0.716 6.818 9.266 1.00 91.00 163 ALA A C 1
ATOM 1235 O O . ALA A 1 163 ? -0.205 7.182 9.996 1.00 91.00 163 ALA A O 1
ATOM 1236 N N . GLY A 1 164 ? 1.899 6.440 9.760 1.00 92.12 164 GLY A N 1
ATOM 1237 C CA . GLY A 1 164 ? 2.159 6.420 11.199 1.00 92.12 164 GLY A CA 1
ATOM 1238 C C . GLY A 1 164 ? 2.220 7.817 11.826 1.00 92.12 164 GLY A C 1
ATOM 1239 O O . GLY A 1 164 ? 1.654 8.010 12.898 1.00 92.12 164 GLY A O 1
ATOM 1240 N N . VAL A 1 165 ? 2.790 8.822 11.145 1.00 93.44 165 VAL A N 1
ATOM 1241 C CA . VAL A 1 165 ? 2.735 10.228 11.595 1.00 93.44 165 VAL A CA 1
ATOM 1242 C C . VAL A 1 165 ? 1.285 10.690 11.710 1.00 93.44 165 VAL A C 1
ATOM 1244 O O . VAL A 1 165 ? 0.925 11.323 12.699 1.00 93.44 165 VAL A O 1
ATOM 1247 N N . TRP A 1 166 ? 0.438 10.360 10.734 1.00 91.94 166 TRP A N 1
ATOM 1248 C CA . TRP A 1 166 ? -0.978 10.714 10.780 1.00 91.94 166 TRP A CA 1
ATOM 1249 C C . TRP A 1 166 ? -1.707 10.009 11.935 1.00 91.94 166 TRP A C 1
ATOM 1251 O O . TRP A 1 166 ? -2.453 10.654 12.669 1.00 91.94 166 TRP A O 1
ATOM 1261 N N . GLY A 1 167 ? -1.437 8.719 12.162 1.00 89.50 167 GLY A N 1
ATOM 1262 C CA . GLY A 1 167 ? -1.944 7.968 13.320 1.00 89.50 167 GLY A CA 1
ATOM 1263 C C . GLY A 1 167 ? -1.563 8.602 14.662 1.00 89.50 167 GLY A C 1
ATOM 1264 O O . GLY A 1 167 ? -2.399 8.738 15.557 1.00 89.50 167 GLY A O 1
ATOM 1265 N N . LEU A 1 168 ? -0.316 9.062 14.779 1.00 90.94 168 LEU A N 1
ATOM 1266 C CA . LEU A 1 168 ? 0.194 9.714 15.984 1.00 90.94 168 LEU A CA 1
ATOM 1267 C C . LEU A 1 168 ? -0.373 11.122 16.195 1.00 90.94 168 LEU A C 1
ATOM 1269 O O . LEU A 1 168 ? -0.800 11.437 17.302 1.00 90.94 168 LEU A O 1
ATOM 1273 N N . LEU A 1 169 ? -0.360 11.970 15.162 1.00 92.06 169 LEU A N 1
ATOM 1274 C CA . LEU A 1 169 ? -0.692 13.393 15.291 1.00 92.06 169 LEU A CA 1
ATOM 1275 C C . LEU A 1 169 ? -2.188 13.684 15.165 1.00 92.06 169 LEU A C 1
ATOM 1277 O O . LEU A 1 169 ? -2.694 14.552 15.869 1.00 92.06 169 LEU A O 1
ATOM 1281 N N . TYR A 1 170 ? -2.883 13.009 14.247 1.00 89.56 170 TYR A N 1
ATOM 1282 C CA . TYR A 1 170 ? -4.281 13.309 13.938 1.00 89.56 170 TYR A CA 1
ATOM 1283 C C . TYR A 1 170 ? -5.246 12.464 14.770 1.00 89.56 170 TYR A C 1
ATOM 1285 O O . TYR A 1 170 ? -6.198 12.997 15.335 1.00 89.56 170 TYR A O 1
ATOM 1293 N N . PHE A 1 171 ? -5.007 11.152 14.854 1.00 89.06 171 PHE A N 1
ATOM 1294 C CA . PHE A 1 171 ? -5.892 10.244 15.590 1.00 89.06 171 PHE A CA 1
ATOM 1295 C C . PHE A 1 171 ? -5.530 10.110 17.071 1.00 89.06 171 PHE A C 1
ATOM 1297 O O . PHE A 1 171 ? -6.384 9.732 17.869 1.00 89.06 171 PHE A O 1
ATOM 1304 N N . GLY A 1 172 ? -4.289 10.433 17.454 1.00 89.06 172 GLY A N 1
ATOM 1305 C CA . GLY A 1 172 ? -3.845 10.341 18.845 1.00 89.06 172 GLY A CA 1
ATOM 1306 C C . GLY A 1 172 ? -3.876 8.912 19.397 1.00 89.06 172 GLY A C 1
ATOM 1307 O O . GLY A 1 172 ? -4.012 8.726 20.604 1.00 89.06 172 GLY A O 1
ATOM 1308 N N . GLU A 1 173 ? -3.755 7.896 18.532 1.00 85.44 173 GLU A N 1
ATOM 1309 C CA . GLU A 1 173 ? -3.920 6.478 18.903 1.00 85.44 173 GLU A CA 1
ATOM 1310 C C . GLU A 1 173 ? -2.888 6.001 19.936 1.00 85.44 173 GLU A C 1
ATOM 1312 O O . GLU A 1 173 ? -3.118 5.047 20.682 1.00 85.44 173 GLU A O 1
ATOM 1317 N N . VAL A 1 174 ? -1.731 6.662 19.995 1.00 88.25 174 VAL A N 1
ATOM 1318 C CA . VAL A 1 174 ? -0.636 6.314 20.897 1.00 88.25 174 VAL A CA 1
ATOM 1319 C C . VAL A 1 174 ? -0.360 7.483 21.829 1.00 88.25 174 VAL A C 1
ATOM 1321 O O . VAL A 1 174 ? 0.319 8.436 21.468 1.00 88.25 174 VAL A O 1
ATOM 1324 N N . THR A 1 175 ? -0.835 7.379 23.066 1.00 90.56 175 THR A N 1
ATOM 1325 C CA . THR A 1 175 ? -0.606 8.396 24.107 1.00 90.56 175 THR A CA 1
ATOM 1326 C C . THR A 1 175 ? 0.681 8.165 24.902 1.00 90.56 175 THR A C 1
ATOM 1328 O O . THR A 1 175 ? 1.193 9.075 25.548 1.00 90.56 175 THR A O 1
ATOM 1331 N N . SER A 1 176 ? 1.237 6.948 24.867 1.00 93.56 176 SER A N 1
ATOM 1332 C CA . SER A 1 176 ? 2.429 6.598 25.645 1.00 93.56 176 SER A CA 1
ATOM 1333 C C . SER A 1 176 ? 3.707 7.167 25.007 1.00 93.56 176 SER A C 1
ATOM 1335 O O . SER A 1 176 ? 4.061 6.745 23.900 1.00 93.56 176 SER A O 1
ATOM 1337 N N . PRO A 1 177 ? 4.471 8.031 25.708 1.00 92.12 177 PRO A N 1
ATOM 1338 C CA . PRO A 1 177 ? 5.668 8.664 25.148 1.00 92.12 177 PRO A CA 1
ATOM 1339 C C . PRO A 1 177 ? 6.747 7.648 24.755 1.00 92.12 177 PRO A C 1
ATOM 1341 O O . PRO A 1 177 ? 7.445 7.841 23.764 1.00 92.12 177 PRO A O 1
ATOM 1344 N N . LEU A 1 178 ? 6.845 6.521 25.471 1.00 94.31 178 LEU A N 1
ATOM 1345 C CA . LEU A 1 178 ? 7.792 5.451 25.147 1.00 94.31 178 LEU A CA 1
ATOM 1346 C C . LEU A 1 178 ? 7.471 4.785 23.800 1.00 94.31 178 LEU A C 1
ATOM 1348 O O . LEU A 1 178 ? 8.378 4.475 23.027 1.00 94.31 178 LEU A O 1
ATOM 1352 N N . ARG A 1 179 ? 6.183 4.575 23.501 1.00 90.44 179 ARG A N 1
ATOM 1353 C CA . ARG A 1 179 ? 5.745 3.987 22.227 1.00 90.44 179 ARG A CA 1
ATOM 1354 C C . ARG A 1 179 ? 5.969 4.953 21.069 1.00 90.44 179 ARG A C 1
ATOM 1356 O O . ARG A 1 179 ? 6.453 4.520 20.029 1.00 90.44 179 ARG A O 1
ATOM 1363 N N . ILE A 1 180 ? 5.693 6.243 21.277 1.00 93.81 180 ILE A N 1
ATOM 1364 C CA . ILE A 1 180 ? 5.989 7.298 20.297 1.00 93.81 180 ILE A CA 1
ATOM 1365 C C . ILE A 1 180 ? 7.492 7.326 20.000 1.00 93.81 180 ILE A C 1
ATOM 1367 O O . ILE A 1 180 ? 7.885 7.264 18.840 1.00 93.81 180 ILE A O 1
ATOM 1371 N N . ALA A 1 181 ? 8.341 7.347 21.034 1.00 95.56 181 ALA A N 1
ATOM 1372 C CA . ALA A 1 181 ? 9.794 7.348 20.862 1.00 95.56 181 ALA A CA 1
ATOM 1373 C C . ALA A 1 181 ? 10.296 6.097 20.121 1.00 95.56 181 ALA A C 1
ATOM 1375 O O . ALA A 1 181 ? 11.109 6.208 19.205 1.00 95.56 181 ALA A O 1
ATOM 1376 N N . SER A 1 182 ? 9.771 4.919 20.472 1.00 93.75 182 SER A N 1
ATOM 1377 C CA . SER A 1 182 ? 10.134 3.650 19.825 1.00 93.75 182 SER A CA 1
ATOM 1378 C C . SER A 1 182 ? 9.728 3.622 18.349 1.00 93.75 182 SER A C 1
ATOM 1380 O O . SER A 1 182 ? 10.520 3.214 17.499 1.00 93.75 182 SER A O 1
ATOM 1382 N N . TRP A 1 183 ? 8.519 4.093 18.028 1.00 94.81 183 TRP A N 1
ATOM 1383 C CA . TRP A 1 183 ? 8.046 4.201 16.649 1.00 94.81 183 TRP A CA 1
ATOM 1384 C C . TRP A 1 183 ? 8.886 5.200 15.846 1.00 94.81 183 TRP A C 1
ATOM 1386 O O . TRP A 1 183 ? 9.350 4.866 14.759 1.00 94.81 183 TRP A O 1
ATOM 1396 N N . SER A 1 184 ? 9.159 6.384 16.404 1.00 95.81 184 SER A N 1
ATOM 1397 C CA . SER A 1 184 ? 9.980 7.413 15.752 1.00 95.81 184 SER A CA 1
ATOM 1398 C C . SER A 1 184 ? 11.396 6.916 15.473 1.00 95.81 184 SER A C 1
ATOM 1400 O O . SER A 1 184 ? 11.930 7.151 14.390 1.00 95.81 184 SER A O 1
ATOM 1402 N N . PHE A 1 185 ? 11.993 6.181 16.414 1.00 96.56 185 PHE A N 1
ATOM 1403 C CA . PHE A 1 185 ? 13.296 5.555 16.210 1.00 96.56 185 PHE A CA 1
ATOM 1404 C C . PHE A 1 185 ? 13.259 4.525 15.072 1.00 96.56 185 PHE A C 1
ATOM 1406 O O . PHE A 1 185 ? 14.100 4.578 14.177 1.00 96.56 185 PHE A O 1
ATOM 1413 N N . ALA A 1 186 ? 12.264 3.634 15.052 1.00 94.38 186 ALA A N 1
ATOM 1414 C CA . ALA A 1 186 ? 12.112 2.636 13.991 1.00 94.38 186 ALA A CA 1
ATOM 1415 C C . ALA A 1 186 ? 11.855 3.271 12.608 1.00 94.38 186 ALA A C 1
ATOM 1417 O O . ALA A 1 186 ? 12.401 2.814 11.599 1.00 94.38 186 ALA A O 1
ATOM 1418 N N . ALA A 1 187 ? 11.067 4.348 12.555 1.00 95.25 187 ALA A N 1
ATOM 1419 C CA . ALA A 1 187 ? 10.805 5.115 11.341 1.00 95.25 187 ALA A CA 1
ATOM 1420 C C . ALA A 1 187 ? 12.084 5.776 10.800 1.00 95.25 187 ALA A C 1
ATOM 1422 O O . ALA A 1 187 ? 12.407 5.617 9.621 1.00 95.25 187 ALA A O 1
ATOM 1423 N N . LEU A 1 188 ? 12.849 6.454 11.665 1.00 95.88 188 LEU A N 1
ATOM 1424 C CA . LEU A 1 188 ? 14.132 7.068 11.303 1.00 95.88 188 LEU A CA 1
ATOM 1425 C C . LEU A 1 188 ? 15.153 6.026 10.850 1.00 95.88 188 LEU A C 1
ATOM 1427 O O . LEU A 1 188 ? 15.820 6.223 9.836 1.00 95.88 188 LEU A O 1
ATOM 1431 N N . TRP A 1 189 ? 15.242 4.907 11.568 1.00 96.62 189 TRP A N 1
ATOM 1432 C CA . TRP A 1 189 ? 16.098 3.788 11.194 1.00 96.62 189 TRP A CA 1
ATOM 1433 C C . TRP A 1 189 ? 15.767 3.303 9.780 1.00 96.62 189 TRP A C 1
ATOM 1435 O O . TRP A 1 189 ? 16.635 3.285 8.913 1.00 96.62 189 TRP A O 1
ATOM 1445 N N . THR A 1 190 ? 14.494 3.013 9.506 1.00 93.88 190 THR A N 1
ATOM 1446 C CA . THR A 1 190 ? 14.041 2.560 8.180 1.00 93.88 190 THR A CA 1
ATOM 1447 C C . THR A 1 190 ? 14.390 3.571 7.083 1.00 93.88 190 THR A C 1
ATOM 1449 O O . THR A 1 190 ? 14.904 3.191 6.030 1.00 93.88 190 THR A O 1
ATOM 1452 N N . LEU A 1 191 ? 14.182 4.866 7.340 1.00 94.00 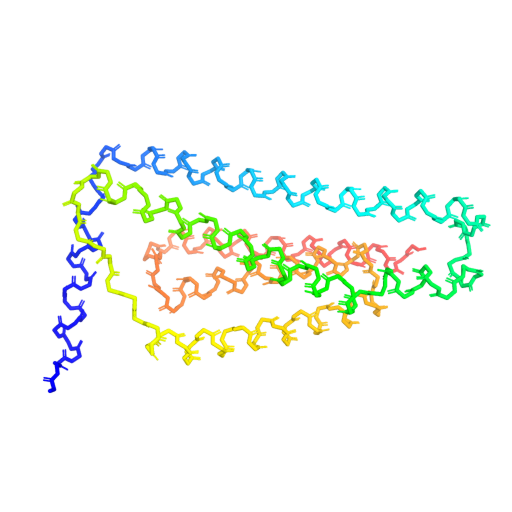191 LEU A N 1
ATOM 1453 C CA . LEU A 1 191 ? 14.504 5.931 6.391 1.00 94.00 191 LEU A CA 1
ATOM 1454 C C . LEU A 1 191 ? 16.007 5.993 6.067 1.00 94.00 191 LEU A C 1
ATOM 1456 O O . LEU A 1 191 ? 16.375 6.126 4.899 1.00 94.00 191 LEU A O 1
ATOM 1460 N N . ILE A 1 192 ? 16.876 5.850 7.073 1.00 95.94 192 ILE A N 1
ATOM 1461 C CA . ILE A 1 192 ? 18.335 5.836 6.884 1.00 95.94 192 ILE A CA 1
ATOM 1462 C C . ILE A 1 192 ? 18.753 4.683 5.965 1.00 95.94 192 ILE A C 1
ATOM 1464 O O . ILE A 1 192 ? 19.501 4.911 5.014 1.00 95.94 192 ILE A O 1
ATOM 1468 N N . PHE A 1 193 ? 18.251 3.465 6.195 1.00 94.44 193 PHE A N 1
ATOM 1469 C CA . PHE A 1 193 ? 18.606 2.301 5.370 1.00 94.44 193 PHE A CA 1
ATOM 1470 C C . PHE A 1 193 ? 18.162 2.454 3.916 1.00 94.44 193 PHE A C 1
ATOM 1472 O O . PHE A 1 193 ? 18.913 2.106 3.008 1.00 94.44 193 PHE A O 1
ATOM 1479 N N . ILE A 1 194 ? 16.989 3.037 3.678 1.00 92.88 194 ILE A N 1
ATOM 1480 C CA . ILE A 1 194 ? 16.511 3.332 2.324 1.00 92.88 194 ILE A CA 1
ATOM 1481 C C . ILE A 1 194 ? 17.403 4.355 1.619 1.00 92.88 194 ILE A C 1
ATOM 1483 O O . ILE A 1 194 ? 17.719 4.188 0.440 1.00 92.88 194 ILE A O 1
ATOM 1487 N N . ILE A 1 195 ? 17.845 5.397 2.327 1.00 92.44 195 ILE A N 1
ATOM 1488 C CA . ILE A 1 195 ? 18.764 6.396 1.767 1.00 92.44 195 ILE A CA 1
ATOM 1489 C C . ILE A 1 195 ? 20.117 5.753 1.438 1.00 92.44 195 ILE A C 1
ATOM 1491 O O . ILE A 1 195 ? 20.676 6.020 0.373 1.00 92.44 195 ILE A O 1
ATOM 1495 N N . LEU A 1 196 ? 20.636 4.894 2.320 1.00 93.44 196 LEU A N 1
ATOM 1496 C CA . LEU A 1 196 ? 21.889 4.171 2.087 1.00 93.44 196 LEU A CA 1
ATOM 1497 C C . LEU A 1 196 ? 21.784 3.236 0.875 1.00 93.44 196 LEU A C 1
ATOM 1499 O O . LEU A 1 196 ? 22.640 3.298 -0.005 1.00 93.44 196 LEU A O 1
ATOM 1503 N N . LEU A 1 197 ? 20.698 2.465 0.776 1.00 88.94 197 LEU A N 1
ATOM 1504 C CA . LEU A 1 197 ? 20.413 1.598 -0.372 1.00 88.94 197 LEU A CA 1
ATOM 1505 C C . LEU A 1 197 ? 20.309 2.400 -1.681 1.00 88.94 197 LEU A C 1
ATOM 1507 O O . LEU A 1 197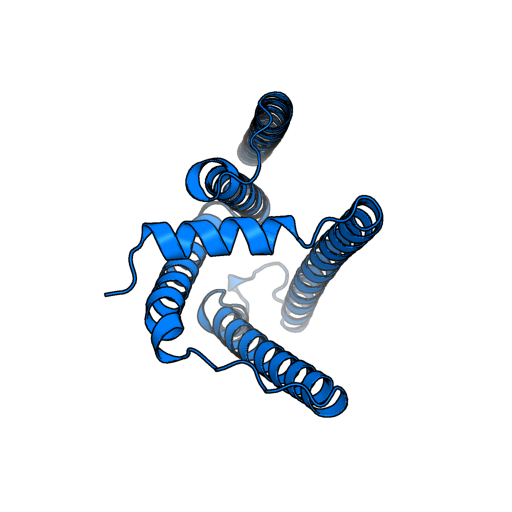 ? 20.822 1.993 -2.722 1.00 88.94 197 LEU A O 1
ATOM 1511 N N . SER A 1 198 ? 19.685 3.579 -1.627 1.00 87.75 198 SER A N 1
ATOM 1512 C CA . SER A 1 198 ? 19.574 4.469 -2.789 1.00 87.75 198 SER A CA 1
ATOM 1513 C C . SER A 1 198 ? 20.942 4.975 -3.257 1.00 87.75 198 SER A C 1
ATOM 1515 O O . SER A 1 198 ? 21.182 5.072 -4.460 1.00 87.75 198 SER A O 1
ATOM 1517 N N . LYS A 1 199 ? 21.858 5.270 -2.324 1.00 91.88 199 LYS A N 1
ATOM 1518 C CA . LYS A 1 199 ? 23.223 5.713 -2.648 1.00 91.88 199 LYS A CA 1
ATOM 1519 C C . LYS A 1 199 ? 24.057 4.615 -3.299 1.00 91.88 199 LYS A C 1
ATOM 1521 O O . LYS A 1 199 ? 24.760 4.901 -4.265 1.00 91.88 199 LYS A O 1
ATOM 1526 N N . GLU A 1 200 ? 23.966 3.384 -2.801 1.00 93.25 200 GLU A N 1
ATOM 1527 C CA . GLU A 1 200 ? 24.685 2.236 -3.370 1.00 93.25 200 GLU A CA 1
ATOM 1528 C C . GLU A 1 200 ? 24.333 2.036 -4.849 1.00 93.25 200 GLU A C 1
ATOM 1530 O O . GLU A 1 200 ? 25.217 1.841 -5.687 1.00 93.25 200 GLU A O 1
ATOM 1535 N N . ARG A 1 201 ? 23.047 2.184 -5.196 1.00 81.50 201 ARG A N 1
ATOM 1536 C CA . ARG A 1 201 ? 22.595 2.009 -6.576 1.00 81.50 201 ARG A CA 1
ATOM 1537 C C . ARG A 1 201 ? 23.099 3.091 -7.531 1.00 81.50 201 ARG A C 1
ATOM 1539 O O . ARG A 1 201 ? 23.347 2.776 -8.683 1.00 81.50 201 ARG A O 1
ATOM 1546 N N . ILE A 1 202 ? 23.246 4.336 -7.079 1.00 82.81 202 ILE A N 1
ATOM 1547 C CA . ILE A 1 202 ? 23.778 5.425 -7.921 1.00 82.81 202 ILE A CA 1
ATOM 1548 C C . ILE A 1 202 ? 25.271 5.211 -8.216 1.00 82.81 202 ILE A C 1
ATOM 1550 O O . ILE A 1 202 ? 25.763 5.646 -9.252 1.00 82.81 202 ILE A O 1
ATOM 1554 N N . SER A 1 203 ? 25.988 4.538 -7.313 1.00 85.88 203 SER A N 1
ATOM 1555 C CA . SER A 1 203 ? 27.415 4.253 -7.468 1.00 85.88 203 SER A CA 1
ATOM 1556 C C . SER A 1 203 ? 27.726 3.027 -8.341 1.00 85.88 203 SER A C 1
ATOM 1558 O O . SER A 1 203 ? 28.906 2.797 -8.606 1.00 85.88 203 SER A O 1
ATOM 1560 N N . SER A 1 204 ? 26.718 2.237 -8.736 1.00 75.75 204 SER A N 1
ATOM 1561 C CA . SER A 1 204 ? 26.868 0.972 -9.479 1.00 75.75 204 SER A CA 1
ATOM 1562 C C . SER A 1 204 ? 26.346 1.085 -10.904 1.00 75.75 204 SER A C 1
ATOM 1564 O O . SER A 1 204 ? 27.091 0.714 -11.833 1.00 75.75 204 SER A O 1
#